Protein AF-A0A9C6XSN2-F1 (afdb_monomer_lite)

Organism: Frankliniella occidentalis (NCBI:txid133901)

Foldseek 3Di:
DDDDDDDDDDDDDDDDDDDDDDDDDDDDDDDDDDDDDDDDDDDDDDDDDDDDDDDDDDDDDDDDDDDDDDPPVPPPPPPPPPLQDPDFAAAADPPFFFDDFPPRPQWDQLAPPFRFIFHPVQLVCLLVPDPALVSSLVSCNCRTTPPVCVVQADQTQDFDQPVHPVPTDHRGYHHDNRSVVSSNVNSVVSD

Sequence (191 aa):
MRKRKGRSHKKSKKSKRSRKRSTSDSSSESEDRKKRRHRKKSRRHVSDSSSSDDSSSSSSSSSSDSSESSRRKRKSRGKKRRVTAQKRNSKIYEPCNYLCSATTPGAVKLQEPYEVYIKESDLNDALSNSGSVTQFIRQLTPKVYTQDALVNATPLGYSDRSKGRKHCGAALPRLHPDGRSAILGKSSNLI

Structure (mmCIF, N/CA/C/O backbone):
data_AF-A0A9C6XSN2-F1
#
_entry.id   AF-A0A9C6XSN2-F1
#
loop_
_atom_site.group_PDB
_atom_site.id
_atom_site.type_symbol
_atom_site.label_atom_id
_atom_site.label_alt_id
_atom_site.label_comp_id
_atom_site.label_asym_id
_atom_site.label_entity_id
_atom_site.label_seq_id
_atom_site.pdbx_PDB_ins_code
_atom_site.Cartn_x
_atom_site.Cartn_y
_atom_site.Cartn_z
_atom_site.occupancy
_atom_site.B_iso_or_equiv
_atom_site.auth_seq_id
_atom_site.auth_comp_id
_atom_site.auth_asym_id
_atom_site.auth_atom_id
_atom_site.pdbx_PDB_model_num
ATOM 1 N N . MET A 1 1 ? 38.788 44.474 -60.712 1.00 43.62 1 MET A N 1
ATOM 2 C CA . MET A 1 1 ? 37.433 43.916 -60.958 1.00 43.62 1 MET A CA 1
ATOM 3 C C . MET A 1 1 ? 36.845 43.395 -59.648 1.00 43.62 1 MET A C 1
ATOM 5 O O . MET A 1 1 ? 37.476 42.581 -58.987 1.00 43.62 1 MET A O 1
ATOM 9 N N . ARG A 1 2 ? 35.687 43.916 -59.220 1.00 42.53 2 ARG A N 1
ATOM 10 C CA . ARG A 1 2 ? 35.053 43.635 -57.915 1.00 42.53 2 ARG A CA 1
ATOM 11 C C . ARG A 1 2 ? 34.130 42.409 -58.015 1.00 42.53 2 ARG A C 1
ATOM 13 O O . ARG A 1 2 ? 33.163 42.453 -58.770 1.00 42.53 2 ARG A O 1
ATOM 20 N N . LYS A 1 3 ? 34.376 41.339 -57.245 1.00 49.66 3 LYS A N 1
ATOM 21 C CA . LYS A 1 3 ? 33.436 40.205 -57.118 1.00 49.66 3 LYS A CA 1
ATOM 22 C C . LYS A 1 3 ? 32.403 40.491 -56.018 1.00 49.66 3 LYS A C 1
ATOM 24 O O . LYS A 1 3 ? 32.748 40.750 -54.868 1.00 49.66 3 LYS A O 1
ATOM 29 N N . ARG A 1 4 ? 31.125 40.499 -56.412 1.00 49.00 4 ARG A N 1
ATOM 30 C CA . ARG A 1 4 ? 29.939 40.796 -55.591 1.00 49.00 4 ARG A CA 1
ATOM 31 C C . ARG A 1 4 ? 29.633 39.660 -54.601 1.00 49.00 4 ARG A C 1
ATOM 33 O O . ARG A 1 4 ? 29.613 38.494 -54.979 1.00 49.00 4 ARG A O 1
ATOM 40 N N . LYS A 1 5 ? 29.325 40.033 -53.351 1.00 47.06 5 LYS A N 1
ATOM 41 C CA . LYS A 1 5 ? 28.737 39.177 -52.305 1.00 47.06 5 LYS A CA 1
ATOM 42 C C . LYS A 1 5 ? 27.319 38.749 -52.709 1.00 47.06 5 LYS A C 1
ATOM 44 O O . LYS A 1 5 ? 26.460 39.604 -52.910 1.00 47.06 5 LYS A O 1
ATOM 49 N N . GLY A 1 6 ? 27.060 37.444 -52.774 1.00 45.16 6 GLY A N 1
ATOM 50 C CA . GLY A 1 6 ? 25.712 36.890 -52.910 1.00 45.16 6 GLY A CA 1
ATOM 51 C C . GLY A 1 6 ? 25.040 36.736 -51.545 1.00 45.16 6 GLY A C 1
ATOM 52 O O . GLY A 1 6 ? 25.491 35.953 -50.715 1.00 45.16 6 GLY A O 1
ATOM 53 N N . ARG A 1 7 ? 23.954 37.479 -51.308 1.00 47.69 7 ARG A N 1
ATOM 54 C CA . ARG A 1 7 ? 22.975 37.206 -50.244 1.00 47.69 7 ARG A CA 1
ATOM 55 C C . ARG A 1 7 ? 21.913 36.253 -50.795 1.00 47.69 7 ARG A C 1
ATOM 57 O O . ARG A 1 7 ? 21.349 36.535 -51.847 1.00 47.69 7 ARG A O 1
ATOM 64 N N . SER A 1 8 ? 21.544 35.213 -50.049 1.00 48.59 8 SER A N 1
ATOM 65 C CA . SER A 1 8 ? 20.197 34.641 -50.161 1.00 48.59 8 SER A CA 1
ATOM 66 C C . SER A 1 8 ? 19.668 34.206 -48.789 1.00 48.59 8 SER A C 1
ATOM 68 O O . SER A 1 8 ? 20.284 33.432 -48.063 1.00 48.59 8 SER A O 1
ATOM 70 N N . HIS A 1 9 ? 18.526 34.782 -48.414 1.00 47.66 9 HIS A N 1
ATOM 71 C CA . HIS A 1 9 ? 17.717 34.425 -47.252 1.00 47.66 9 HIS A CA 1
ATOM 72 C C . HIS A 1 9 ? 16.688 33.360 -47.658 1.00 47.66 9 HIS A C 1
ATOM 74 O O . HIS A 1 9 ? 15.975 33.579 -48.639 1.00 47.66 9 HIS A O 1
ATOM 80 N N . LYS A 1 10 ? 16.470 32.298 -46.857 1.00 46.84 10 LYS A N 1
ATOM 81 C CA . LYS A 1 10 ? 15.134 31.664 -46.780 1.00 46.84 10 LYS A CA 1
ATOM 82 C C . LYS A 1 10 ? 14.864 30.814 -45.521 1.00 46.84 10 LYS A C 1
ATOM 84 O O . LYS A 1 10 ? 15.245 29.659 -45.423 1.00 46.84 10 LYS A O 1
ATOM 89 N N . LYS A 1 11 ? 14.082 31.442 -44.630 1.00 47.16 11 LYS A N 1
ATOM 90 C CA . LYS A 1 11 ? 12.907 30.962 -43.865 1.00 47.16 11 LYS A CA 1
ATOM 91 C C . LYS A 1 11 ? 13.039 29.747 -42.927 1.00 47.16 11 LYS A C 1
ATOM 93 O O . LYS A 1 11 ? 12.818 28.604 -43.311 1.00 47.16 11 LYS A O 1
ATOM 98 N N . SER A 1 12 ? 13.150 30.064 -41.634 1.00 48.25 12 SER A N 1
ATOM 99 C CA . SER A 1 12 ? 12.666 29.239 -40.524 1.00 48.25 12 SER A CA 1
ATOM 100 C C . SER A 1 12 ? 11.131 29.113 -40.565 1.00 48.25 12 SER A C 1
ATOM 102 O O . SER A 1 12 ? 10.415 30.092 -40.783 1.00 48.25 12 SER A O 1
ATOM 104 N N . LYS A 1 13 ? 10.593 27.908 -40.338 1.00 53.25 13 LYS A N 1
ATOM 105 C CA . LYS A 1 13 ? 9.162 27.704 -40.054 1.00 53.25 13 LYS A CA 1
ATOM 106 C C . LYS A 1 13 ? 8.998 27.161 -38.636 1.00 53.25 13 LYS A C 1
ATOM 108 O O . LYS A 1 13 ? 9.012 25.959 -38.398 1.00 53.25 13 LYS A O 1
ATOM 113 N N . LYS A 1 14 ? 8.836 28.093 -37.696 1.00 48.56 14 LYS A N 1
ATOM 114 C CA . LYS A 1 14 ? 8.380 27.867 -36.320 1.00 48.56 14 LYS A CA 1
ATOM 115 C C . LYS A 1 14 ? 6.902 27.457 -36.369 1.00 48.56 14 LYS A C 1
ATOM 117 O O . LYS A 1 14 ? 6.047 28.269 -36.718 1.00 48.56 14 LYS A O 1
ATOM 122 N N . SER A 1 15 ? 6.615 26.190 -36.076 1.00 47.50 15 SER A N 1
ATOM 123 C CA . SER A 1 15 ? 5.252 25.657 -35.962 1.00 47.50 15 SER A CA 1
ATOM 124 C C . SER A 1 15 ? 4.500 26.366 -34.826 1.00 47.50 15 SER A C 1
ATOM 126 O O . SER A 1 15 ? 4.971 26.411 -33.688 1.00 47.50 15 SER A O 1
ATOM 128 N N . LYS A 1 16 ? 3.357 26.982 -35.155 1.00 52.91 16 LYS A N 1
ATOM 129 C CA . LYS A 1 16 ? 2.510 27.749 -34.233 1.00 52.91 16 LYS A CA 1
ATOM 130 C C . LYS A 1 16 ? 1.631 26.792 -33.419 1.00 52.91 16 LYS A C 1
ATOM 132 O O . LYS A 1 16 ? 0.737 26.149 -33.955 1.00 52.91 16 LYS A O 1
ATOM 137 N N . ARG A 1 17 ? 1.870 26.746 -32.106 1.00 44.03 17 ARG A N 1
ATOM 138 C CA . ARG A 1 17 ? 1.013 26.125 -31.084 1.00 44.03 17 ARG A CA 1
ATOM 139 C C . ARG A 1 17 ? -0.282 26.938 -30.963 1.00 44.03 17 ARG A C 1
ATOM 141 O O . ARG A 1 17 ? -0.263 28.030 -30.401 1.00 44.03 17 ARG A O 1
ATOM 148 N N . SER A 1 18 ? -1.394 26.441 -31.502 1.00 53.16 18 SER A N 1
ATOM 149 C CA . SER A 1 18 ? -2.708 27.076 -31.348 1.00 53.16 18 SER A CA 1
ATOM 150 C C . SER A 1 18 ? -3.208 26.904 -29.908 1.00 53.16 18 SER A C 1
ATOM 152 O O . SER A 1 18 ? -3.540 25.798 -29.479 1.00 53.16 18 SER A O 1
ATOM 154 N N . ARG A 1 19 ? -3.228 28.008 -29.153 1.00 44.16 19 ARG A N 1
ATOM 155 C CA . ARG A 1 19 ? -3.904 28.130 -27.854 1.00 44.16 19 ARG A CA 1
ATOM 156 C C . ARG A 1 19 ? -5.416 28.015 -28.080 1.00 44.16 19 ARG A C 1
ATOM 158 O O . ARG A 1 19 ? -5.975 28.837 -28.798 1.00 44.1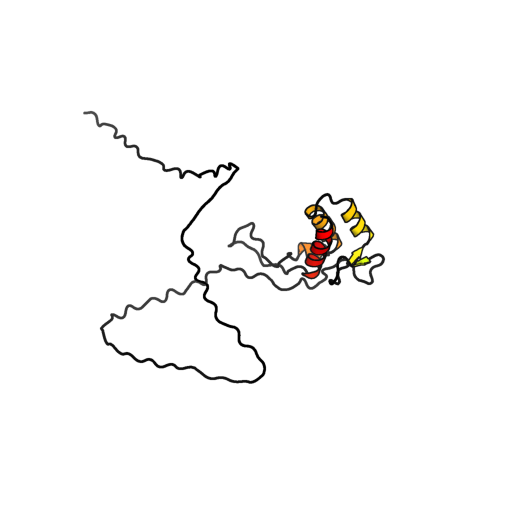6 19 ARG A O 1
ATOM 165 N N . LYS A 1 20 ? -6.069 27.024 -27.465 1.00 45.66 20 LYS A N 1
ATOM 166 C CA . LYS A 1 20 ? -7.530 27.015 -27.313 1.00 45.66 20 LYS A CA 1
ATOM 167 C C . LYS A 1 20 ? -7.900 28.130 -26.329 1.00 45.66 20 LYS A C 1
ATOM 169 O O . LYS A 1 20 ? -7.462 28.084 -25.183 1.00 45.66 20 LYS A O 1
ATOM 174 N N . ARG A 1 21 ? -8.634 29.139 -26.802 1.00 38.97 21 ARG A N 1
ATOM 175 C CA . ARG A 1 21 ? -9.340 30.116 -25.966 1.00 38.97 21 ARG A CA 1
ATOM 176 C C . ARG A 1 21 ? -10.729 29.560 -25.661 1.00 38.97 21 ARG A C 1
ATOM 178 O O . ARG A 1 21 ? -11.407 29.077 -26.561 1.00 38.97 21 ARG A O 1
ATOM 185 N N . SER A 1 22 ? -11.082 29.601 -24.389 1.00 46.03 22 SER A N 1
ATOM 186 C CA . SER A 1 22 ? -12.410 29.400 -23.820 1.00 46.03 22 SER A CA 1
ATOM 187 C C . SER A 1 22 ? -13.272 30.644 -24.027 1.00 46.03 22 SER A C 1
ATOM 189 O O . SER A 1 22 ? -12.773 31.739 -23.775 1.00 46.03 22 SER A O 1
ATOM 191 N N . THR A 1 23 ? -14.542 30.467 -24.389 1.00 36.72 23 THR A N 1
ATOM 192 C CA . THR A 1 23 ? -15.640 31.402 -24.088 1.00 36.72 23 THR A CA 1
ATOM 193 C C . THR A 1 23 ? -16.954 30.629 -23.984 1.00 36.72 23 THR A C 1
ATOM 195 O O . THR A 1 23 ? -17.154 29.625 -24.666 1.00 36.72 23 THR A O 1
ATOM 198 N N . SER A 1 24 ? -17.783 31.103 -23.070 1.00 39.34 24 SER A N 1
ATOM 199 C CA . SER A 1 24 ? -19.048 30.586 -22.567 1.00 39.34 24 SER A CA 1
ATOM 200 C C . SER A 1 24 ? -20.277 31.071 -23.355 1.00 39.34 24 SER A C 1
ATOM 202 O O . SER A 1 24 ? -20.239 32.126 -23.977 1.00 39.34 24 SER A O 1
ATOM 204 N N . ASP A 1 25 ? -21.347 30.287 -23.188 1.00 34.34 25 AS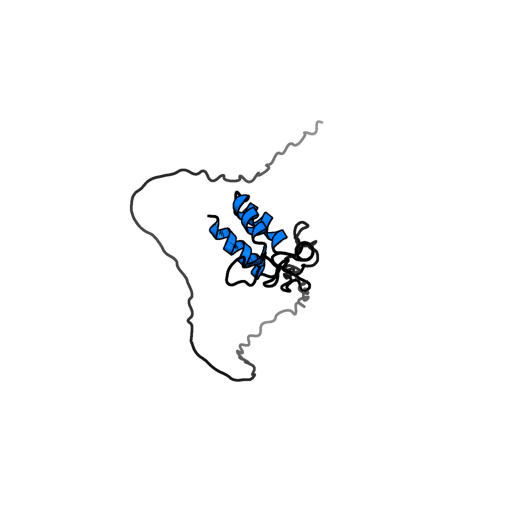P A N 1
ATOM 205 C CA . ASP A 1 25 ? -22.778 30.629 -23.087 1.00 34.34 25 ASP A CA 1
ATOM 206 C C . ASP A 1 25 ? -23.741 30.775 -24.295 1.00 34.34 25 ASP A C 1
ATOM 208 O O . ASP A 1 25 ? -23.485 31.473 -25.269 1.00 34.34 25 ASP A O 1
ATOM 212 N N . SER A 1 26 ? -24.908 30.145 -24.069 1.00 34.53 26 SER A N 1
ATOM 213 C CA . SER A 1 26 ? -26.291 30.375 -24.534 1.00 34.53 26 SER A CA 1
ATOM 214 C C . SER A 1 26 ? -26.801 30.034 -25.958 1.00 34.53 26 SER A C 1
ATOM 216 O O . SER A 1 26 ? -26.611 30.761 -26.923 1.00 34.53 26 SER A O 1
ATOM 218 N N . SER A 1 27 ? -27.594 28.946 -25.968 1.00 30.83 27 SER A N 1
ATOM 219 C CA . SER A 1 27 ? -28.955 28.723 -26.515 1.00 30.83 27 SER A CA 1
ATOM 220 C C . SER A 1 27 ? -29.337 28.765 -28.010 1.00 30.83 27 SER A C 1
ATOM 222 O O . SER A 1 27 ? -29.082 29.706 -28.749 1.00 30.83 27 SER A O 1
ATOM 224 N N . SER A 1 28 ? -30.199 27.778 -28.313 1.00 33.31 28 SER A N 1
ATOM 225 C CA . SER A 1 28 ? -31.270 27.681 -29.327 1.00 33.31 28 SER A CA 1
ATOM 226 C C . SER A 1 28 ? -30.994 26.955 -30.661 1.00 33.31 28 SER A C 1
ATOM 228 O O . SER A 1 28 ? -30.270 27.412 -31.532 1.00 33.31 28 SER A O 1
ATOM 230 N N . GLU A 1 29 ? -31.647 25.789 -30.734 1.00 32.28 29 GLU A N 1
ATOM 231 C CA . GLU A 1 29 ? -32.434 25.214 -31.835 1.00 32.28 29 GLU A CA 1
ATOM 232 C C . GLU A 1 29 ? -31.812 24.764 -33.178 1.00 32.28 29 GLU A C 1
ATOM 234 O O . GLU A 1 29 ? -31.196 25.505 -33.934 1.00 32.28 29 GLU A O 1
ATOM 239 N N . SER A 1 30 ? -32.176 23.507 -33.480 1.00 34.34 30 SER A N 1
ATOM 240 C CA . SER A 1 30 ? -32.540 22.937 -34.785 1.00 34.34 30 SER A CA 1
ATOM 241 C C . SER A 1 30 ? -31.475 22.334 -35.714 1.00 34.34 30 SER A C 1
ATOM 243 O O . SER A 1 30 ? -30.712 22.997 -36.403 1.00 34.34 30 SER A O 1
ATOM 245 N N . GLU A 1 31 ? -31.597 21.003 -35.777 1.00 34.66 31 GLU A N 1
ATOM 246 C CA . GLU A 1 31 ? -31.616 20.149 -36.970 1.00 34.66 31 GLU A CA 1
ATOM 247 C C . GLU A 1 31 ? -30.311 19.812 -37.727 1.00 34.66 31 GLU A C 1
ATOM 249 O O . GLU A 1 31 ? -29.706 20.587 -38.457 1.00 34.66 31 GLU A O 1
ATOM 254 N N . ASP A 1 32 ? -30.015 18.507 -37.637 1.00 39.28 32 ASP A N 1
ATOM 255 C CA . ASP A 1 32 ? -29.762 17.632 -38.784 1.00 39.28 32 ASP A CA 1
ATOM 256 C C . ASP A 1 32 ? -28.341 17.628 -39.394 1.00 39.28 32 ASP A C 1
ATOM 258 O O . ASP A 1 32 ? -27.972 18.446 -40.230 1.00 39.28 32 ASP A O 1
ATOM 262 N N . ARG A 1 33 ? -27.548 16.588 -39.059 1.00 38.69 33 ARG A N 1
ATOM 263 C CA . ARG A 1 33 ? -27.128 15.545 -40.031 1.00 38.69 33 ARG A CA 1
ATOM 264 C C . ARG A 1 33 ? -26.016 14.603 -39.536 1.00 38.69 33 ARG A C 1
ATOM 266 O O . ARG A 1 33 ? -24.900 14.988 -39.211 1.00 38.69 33 ARG A O 1
ATOM 273 N N . LYS A 1 34 ? -26.332 13.311 -39.701 1.00 45.62 34 LYS A N 1
ATOM 274 C CA . LYS A 1 34 ? -25.460 12.154 -40.017 1.00 45.62 34 LYS A CA 1
ATOM 275 C C . LYS A 1 34 ? -24.631 11.499 -38.898 1.00 45.62 34 LYS A C 1
ATOM 277 O O . LYS A 1 34 ? -23.420 11.645 -38.765 1.00 45.62 34 LYS A O 1
ATOM 282 N N . LYS A 1 35 ? -25.311 10.546 -38.247 1.00 43.53 35 LYS A N 1
ATOM 283 C CA . LYS A 1 35 ? -24.763 9.312 -37.657 1.00 43.53 35 LYS A CA 1
ATOM 284 C C . LYS A 1 35 ? -23.929 8.514 -38.681 1.00 43.53 35 LYS A C 1
ATOM 286 O O . LYS A 1 35 ? -24.443 8.157 -39.736 1.00 43.53 35 LYS A O 1
ATOM 291 N N . ARG A 1 36 ? -22.728 8.059 -38.300 1.00 41.56 36 ARG A N 1
ATOM 292 C CA . ARG A 1 36 ? -22.172 6.758 -38.740 1.00 41.56 36 ARG A CA 1
ATOM 293 C C . ARG A 1 36 ? -21.609 6.002 -37.538 1.00 41.56 36 ARG A C 1
ATOM 295 O O . ARG A 1 36 ? -20.453 6.142 -37.158 1.00 41.56 36 ARG A O 1
ATOM 302 N N . ARG A 1 37 ? -22.476 5.182 -36.938 1.00 45.16 37 ARG A N 1
ATOM 303 C CA . ARG A 1 37 ? -22.110 4.049 -36.081 1.00 45.16 37 ARG A CA 1
ATOM 304 C C . ARG A 1 37 ? -21.751 2.870 -36.986 1.00 45.16 37 ARG A C 1
ATOM 306 O O . ARG A 1 37 ? -22.588 2.471 -37.784 1.00 45.16 37 ARG A O 1
ATOM 313 N N . HIS A 1 38 ? -20.603 2.234 -36.774 1.00 42.84 38 HIS A N 1
ATOM 314 C CA . HIS A 1 38 ? -20.432 0.818 -37.112 1.00 42.84 38 HIS A CA 1
ATOM 315 C C . HIS A 1 38 ? -19.810 0.095 -35.917 1.00 42.84 38 HIS A C 1
ATOM 317 O O . HIS A 1 38 ? -18.601 0.071 -35.715 1.00 42.84 38 HIS A O 1
ATOM 323 N N . ARG A 1 39 ? -20.700 -0.465 -35.094 1.00 36.84 39 ARG A N 1
ATOM 324 C CA . ARG A 1 39 ? -20.417 -1.376 -33.985 1.00 36.84 39 ARG A CA 1
ATOM 325 C C . ARG A 1 39 ? -20.648 -2.783 -34.545 1.00 36.84 39 ARG A C 1
ATOM 327 O O . ARG A 1 39 ? -21.799 -3.126 -34.798 1.00 36.84 39 ARG A O 1
ATOM 334 N N . LYS A 1 40 ? -19.603 -3.585 -34.783 1.00 48.50 40 LYS A N 1
ATOM 335 C CA . LYS A 1 40 ? -19.790 -5.025 -35.038 1.00 48.50 40 LYS A CA 1
ATOM 336 C C . LYS A 1 40 ? -19.885 -5.745 -33.693 1.00 48.50 40 LYS A C 1
ATOM 338 O O . LYS A 1 40 ? -18.960 -5.713 -32.889 1.00 48.50 40 LYS A O 1
ATOM 343 N N . LYS A 1 41 ? -21.066 -6.314 -33.458 1.00 42.75 41 LYS A N 1
ATOM 344 C CA . LYS A 1 41 ? -21.481 -7.141 -32.324 1.00 42.75 41 LYS A CA 1
ATOM 345 C C . LYS A 1 41 ? -21.614 -8.572 -32.860 1.00 42.75 41 LYS A C 1
ATOM 347 O O . LYS A 1 41 ? -22.382 -8.776 -33.792 1.00 42.75 41 LYS A O 1
ATOM 352 N N . SER A 1 42 ? -20.924 -9.536 -32.264 1.00 40.81 42 SER A N 1
ATOM 353 C CA . SER A 1 42 ? -21.217 -10.976 -32.385 1.00 40.81 42 SER A CA 1
ATOM 354 C C . SER A 1 42 ? -21.147 -11.551 -30.967 1.00 40.81 42 SER A C 1
ATOM 356 O O . SER A 1 42 ? -20.088 -11.544 -30.353 1.00 40.81 42 SER A O 1
ATOM 358 N N . ARG A 1 43 ? -22.290 -11.550 -30.271 1.00 43.34 43 ARG A N 1
ATOM 359 C CA . ARG A 1 43 ? -23.150 -12.714 -29.963 1.00 43.34 43 ARG A CA 1
ATOM 360 C C . ARG A 1 43 ? -22.458 -13.740 -29.048 1.00 43.34 43 ARG A C 1
ATOM 362 O O . ARG A 1 43 ? -21.606 -14.497 -29.485 1.00 43.34 43 ARG A O 1
ATOM 369 N N . ARG A 1 44 ? -22.873 -13.699 -27.771 1.00 37.91 44 ARG A N 1
ATOM 370 C CA . ARG A 1 44 ? -22.729 -14.756 -26.758 1.00 37.91 44 ARG A CA 1
ATOM 371 C C . ARG A 1 44 ? -23.498 -16.000 -27.215 1.00 37.91 44 ARG A C 1
ATOM 373 O O . ARG A 1 44 ? -24.620 -15.840 -27.687 1.00 37.91 44 ARG A O 1
ATOM 380 N N . HIS A 1 45 ? -22.950 -17.180 -26.949 1.00 32.88 45 HIS A N 1
ATOM 381 C CA . HIS A 1 45 ? -23.727 -18.368 -26.604 1.00 32.88 45 HIS A CA 1
ATOM 382 C C . HIS A 1 45 ? -23.211 -18.905 -25.259 1.00 32.88 45 HIS A C 1
ATOM 384 O O . HIS A 1 45 ? -22.006 -18.960 -25.026 1.00 32.88 45 HIS A O 1
ATOM 390 N N . VAL A 1 46 ? -24.168 -19.171 -24.375 1.00 32.88 46 VAL A N 1
ATOM 391 C CA . VAL A 1 46 ? -24.135 -20.024 -23.170 1.00 32.88 46 VAL A CA 1
ATOM 392 C C . VAL A 1 46 ? -24.439 -21.449 -23.711 1.00 32.88 46 VAL A C 1
ATOM 394 O O . VAL A 1 46 ? -25.143 -21.518 -24.720 1.00 32.88 46 VAL A O 1
ATOM 397 N N . SER A 1 47 ? -23.931 -22.596 -23.245 1.00 35.28 47 SER A N 1
ATOM 398 C CA . SER A 1 47 ? -23.581 -23.062 -21.896 1.00 35.28 47 SER A CA 1
ATOM 399 C C . SER A 1 47 ? -22.669 -24.314 -21.955 1.00 35.28 47 SER A C 1
ATOM 401 O O . SER A 1 47 ? -22.682 -25.022 -22.956 1.00 35.28 47 SER A O 1
ATOM 403 N N . ASP A 1 48 ? -21.938 -24.544 -20.859 1.00 34.88 48 ASP A N 1
ATOM 404 C CA . ASP A 1 48 ? -21.566 -25.799 -20.164 1.00 34.88 48 ASP A CA 1
ATOM 405 C C . ASP A 1 48 ? -20.950 -27.055 -20.845 1.00 34.88 48 ASP A C 1
ATOM 407 O O . ASP A 1 48 ? -21.513 -27.672 -21.740 1.00 34.88 48 ASP A O 1
ATOM 411 N N . SER A 1 49 ? -19.852 -27.488 -20.192 1.00 36.47 49 SER A N 1
ATOM 412 C CA . SER A 1 49 ? -19.352 -28.856 -19.915 1.00 36.47 49 SER A CA 1
ATOM 413 C C . SER A 1 49 ? -18.570 -29.689 -20.958 1.00 36.47 49 SER A C 1
ATOM 415 O O . SER A 1 49 ? -19.108 -30.185 -21.935 1.00 36.47 49 SER A O 1
ATOM 417 N N . SER A 1 50 ? -17.296 -29.922 -20.589 1.00 38.91 50 SER A N 1
ATOM 418 C CA . SER A 1 50 ? -16.456 -31.140 -20.689 1.00 38.91 50 SER A CA 1
ATOM 419 C C . SER A 1 50 ? -16.279 -31.893 -22.020 1.00 38.91 50 SER A C 1
ATOM 421 O O . SER A 1 50 ? -17.171 -32.625 -22.415 1.00 38.91 50 SER A O 1
ATOM 423 N N . SER A 1 51 ? -15.056 -31.865 -22.583 1.00 33.41 51 SER A N 1
ATOM 424 C CA . SER A 1 51 ? -14.184 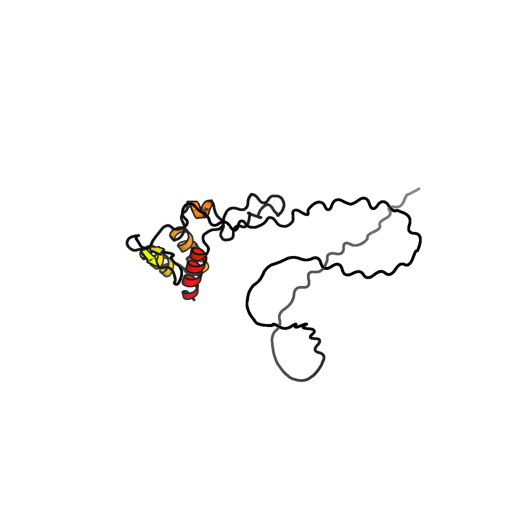-33.040 -22.853 1.00 33.41 51 SER A CA 1
ATOM 425 C C . SER A 1 51 ? -13.115 -32.759 -23.930 1.00 33.41 51 SER A C 1
ATOM 427 O O . SER A 1 51 ? -13.396 -32.148 -24.953 1.00 33.41 51 SER A O 1
ATOM 429 N N . SER A 1 52 ? -11.906 -33.221 -23.618 1.00 36.72 52 SER A N 1
ATOM 430 C CA . SER A 1 52 ? -10.738 -33.635 -24.416 1.00 36.72 52 SER A CA 1
ATOM 431 C C . SER A 1 52 ? -10.705 -33.594 -25.963 1.00 36.72 52 SER A C 1
ATOM 433 O O . SER A 1 52 ? -11.642 -33.974 -26.655 1.00 36.72 52 SER A O 1
ATOM 435 N N . ASP A 1 53 ? -9.471 -33.326 -26.412 1.00 35.12 53 ASP A N 1
ATOM 436 C CA . ASP A 1 53 ? -8.734 -33.883 -27.559 1.00 35.12 53 ASP A CA 1
ATOM 437 C C . ASP A 1 53 ? -8.698 -33.199 -28.939 1.00 35.12 53 ASP A C 1
ATOM 439 O O . ASP A 1 53 ? -9.596 -32.513 -29.417 1.00 35.12 53 ASP A O 1
ATOM 443 N N . ASP A 1 54 ? -7.497 -33.387 -29.491 1.00 39.19 54 ASP A N 1
ATOM 444 C CA . ASP A 1 54 ? -6.795 -32.844 -30.647 1.00 39.19 54 ASP A CA 1
ATOM 445 C C . ASP A 1 54 ? -7.486 -33.113 -31.992 1.00 39.19 54 ASP A C 1
ATOM 447 O O . ASP A 1 54 ? -8.098 -34.165 -32.170 1.00 39.19 54 ASP A O 1
ATOM 451 N N . SER A 1 55 ? -7.303 -32.208 -32.964 1.00 35.31 55 SER A N 1
ATOM 452 C CA . SER A 1 55 ? -6.941 -32.530 -34.362 1.00 35.31 55 SER A CA 1
ATOM 453 C C . SER A 1 55 ? -7.062 -31.306 -35.284 1.00 35.31 55 SER A C 1
ATOM 455 O O . SER A 1 55 ? -8.141 -30.803 -35.592 1.00 35.31 55 SER A O 1
ATOM 457 N N . SER A 1 56 ? -5.897 -30.827 -35.720 1.00 39.91 56 SER A N 1
ATOM 458 C CA . SER A 1 56 ? -5.566 -30.466 -37.111 1.00 39.91 56 SER A CA 1
ATOM 459 C C . SER A 1 56 ? -6.717 -30.075 -38.061 1.00 39.91 56 SER A C 1
ATOM 461 O O . SER A 1 56 ? -7.330 -30.906 -38.725 1.00 39.91 56 SER A O 1
ATOM 463 N N . SER A 1 57 ? -6.886 -28.766 -38.281 1.00 38.50 57 SER A N 1
ATOM 464 C CA . SER A 1 57 ? -7.611 -28.241 -39.446 1.00 38.50 57 SER A CA 1
ATOM 465 C C . SER A 1 57 ? -6.642 -27.987 -40.604 1.00 38.50 57 SER A C 1
ATOM 467 O O . SER A 1 57 ? -5.915 -26.994 -40.647 1.00 38.50 57 SER A O 1
ATOM 469 N N . SER A 1 58 ? -6.634 -28.915 -41.559 1.00 40.03 58 SER A N 1
ATOM 470 C CA . SER A 1 58 ? -6.089 -28.710 -42.899 1.00 40.03 58 SER A CA 1
ATOM 471 C C . SER A 1 58 ? -7.233 -28.278 -43.817 1.00 40.03 58 SER A C 1
ATOM 473 O O . SER A 1 58 ? -8.051 -29.083 -44.243 1.00 40.03 58 SER A O 1
ATOM 475 N N . SER A 1 59 ? -7.326 -26.980 -44.105 1.00 42.00 59 SER A N 1
ATOM 476 C CA . SER A 1 59 ? -8.189 -26.475 -45.173 1.00 42.00 59 SER A CA 1
ATOM 477 C C . SER A 1 59 ? -7.345 -26.234 -46.420 1.00 42.00 59 SER A C 1
ATOM 479 O O . SER A 1 59 ? -6.661 -25.225 -46.581 1.00 42.00 59 SER A O 1
ATOM 481 N N . SER A 1 60 ? -7.381 -27.226 -47.303 1.00 40.69 60 SER A N 1
ATOM 482 C CA . SER A 1 60 ? -6.930 -27.142 -48.683 1.00 40.69 60 SER A CA 1
ATOM 483 C C . SER A 1 60 ? -7.815 -26.174 -49.468 1.00 40.69 60 SER A C 1
ATOM 485 O O . SER A 1 60 ? -9.003 -26.424 -49.660 1.00 40.69 60 SER A O 1
ATOM 487 N N . SER A 1 61 ? -7.220 -25.107 -49.988 1.00 40.09 61 SER A N 1
ATOM 488 C CA . SER A 1 61 ? -7.745 -24.399 -51.154 1.00 40.09 61 SER A CA 1
ATOM 489 C C . SER A 1 61 ? -6.599 -24.205 -52.138 1.00 40.09 61 SER A C 1
ATOM 491 O O . SER A 1 61 ? -5.774 -23.301 -52.004 1.00 40.09 61 SER A O 1
ATOM 493 N N . SER A 1 62 ? -6.525 -25.135 -53.080 1.00 42.78 62 SER A N 1
ATOM 494 C CA . SER A 1 62 ? -5.677 -25.112 -54.261 1.00 42.78 62 SER A CA 1
ATOM 495 C C . SER A 1 62 ? -6.239 -24.139 -55.293 1.00 42.78 62 SER A C 1
ATOM 497 O O . SER A 1 62 ? -7.367 -24.302 -55.751 1.00 42.78 62 SER A O 1
ATOM 499 N N . SER A 1 63 ? -5.420 -23.184 -55.714 1.00 36.66 63 SER A N 1
ATOM 500 C CA . SER A 1 63 ? -5.549 -22.529 -57.014 1.00 36.66 63 SER A CA 1
ATOM 501 C C . SER A 1 63 ? -4.142 -22.261 -57.534 1.00 36.66 63 SER A C 1
ATOM 503 O O . SER A 1 63 ? -3.434 -21.389 -57.026 1.00 36.66 63 SER A O 1
ATOM 505 N N . SER A 1 64 ? -3.732 -23.084 -58.494 1.00 45.50 64 SER A N 1
ATOM 506 C CA . SER A 1 64 ? -2.512 -22.928 -59.276 1.00 45.50 64 SER A CA 1
ATOM 507 C C . SER A 1 64 ? -2.741 -21.863 -60.342 1.00 45.50 64 SER A C 1
ATOM 509 O O . SER A 1 64 ? -3.666 -21.999 -61.133 1.00 45.50 64 SER A O 1
ATOM 511 N N . ASP A 1 65 ? -1.873 -20.860 -60.398 1.00 39.19 65 ASP A N 1
ATOM 512 C CA . ASP A 1 65 ? -1.555 -20.181 -61.650 1.00 39.19 65 ASP A CA 1
ATOM 513 C C . ASP A 1 65 ? -0.047 -19.917 -61.673 1.00 39.19 65 ASP A C 1
ATOM 515 O O . ASP A 1 65 ? 0.533 -19.331 -60.750 1.00 39.19 65 ASP A O 1
ATOM 519 N N . SER A 1 66 ? 0.596 -20.496 -62.681 1.00 44.91 66 SER A N 1
ATOM 520 C CA . SER A 1 66 ? 2.029 -20.448 -62.916 1.00 44.91 66 SER A CA 1
ATOM 521 C C . SER A 1 66 ? 2.368 -19.139 -63.603 1.00 44.91 66 SER A C 1
ATOM 523 O O . SER A 1 66 ? 2.029 -18.935 -64.761 1.00 44.91 66 SER A O 1
ATOM 525 N N . SER A 1 67 ? 3.116 -18.279 -62.922 1.00 41.28 67 SER A N 1
ATOM 526 C CA . SER A 1 67 ? 3.837 -17.192 -63.574 1.00 41.28 67 SER A CA 1
ATOM 527 C C . SER A 1 67 ? 5.166 -16.963 -62.870 1.00 41.28 67 SER A C 1
ATOM 529 O O . SER A 1 67 ? 5.246 -16.698 -61.669 1.00 41.28 67 SER A O 1
ATOM 531 N N . GLU A 1 68 ? 6.210 -17.144 -63.667 1.00 50.38 68 GLU A N 1
ATOM 532 C CA . GLU A 1 68 ? 7.624 -16.926 -63.421 1.00 50.38 68 GLU A CA 1
ATOM 533 C C . GLU A 1 68 ? 7.908 -15.810 -62.398 1.00 50.38 68 GLU A C 1
ATOM 535 O O . GLU A 1 68 ? 7.636 -14.631 -62.617 1.00 50.38 68 GLU A O 1
ATOM 540 N N . SER A 1 69 ? 8.493 -16.169 -61.254 1.00 35.38 69 SER A N 1
ATOM 541 C CA . SER A 1 69 ? 9.019 -15.172 -60.328 1.00 35.38 69 SER A CA 1
ATOM 542 C C . SER A 1 69 ? 10.405 -15.579 -59.866 1.00 35.38 69 SER A C 1
ATOM 544 O O . SER A 1 69 ? 10.585 -16.466 -59.028 1.00 35.38 69 SER A O 1
ATOM 546 N N . SER A 1 70 ? 11.390 -14.908 -60.467 1.00 48.69 70 SER A N 1
ATOM 547 C CA . SER A 1 70 ? 12.758 -14.741 -59.984 1.00 48.69 70 SER A CA 1
ATOM 548 C C . SER A 1 70 ? 12.880 -15.038 -58.490 1.00 48.69 70 SER A C 1
ATOM 550 O O . SER A 1 70 ? 12.336 -14.310 -57.653 1.00 48.69 70 SER A O 1
ATOM 552 N N . ARG A 1 71 ? 13.647 -16.081 -58.146 1.00 46.78 71 ARG A N 1
ATOM 553 C CA . ARG A 1 71 ? 14.041 -16.411 -56.770 1.00 46.78 71 ARG A CA 1
ATOM 554 C C . ARG A 1 71 ? 14.892 -15.279 -56.187 1.00 46.78 71 ARG A C 1
ATOM 556 O O . ARG A 1 71 ? 16.103 -15.401 -56.015 1.00 46.78 71 ARG A O 1
ATOM 563 N N . ARG A 1 72 ? 14.266 -14.167 -55.803 1.00 57.22 72 ARG A N 1
ATOM 564 C CA . ARG A 1 72 ? 14.849 -13.233 -54.844 1.00 57.22 72 ARG A CA 1
ATOM 565 C C . ARG A 1 72 ? 14.923 -13.991 -53.528 1.00 57.22 72 ARG A C 1
ATOM 567 O O . ARG A 1 72 ? 13.925 -14.089 -52.816 1.00 57.22 72 ARG A O 1
ATOM 574 N N . LYS A 1 73 ? 16.111 -14.524 -53.207 1.00 56.59 73 LYS A N 1
ATOM 575 C CA . LYS A 1 73 ? 16.500 -14.928 -51.848 1.00 56.59 73 LYS A CA 1
ATOM 576 C C . LYS A 1 73 ? 16.149 -13.764 -50.921 1.00 56.59 73 LYS A C 1
ATOM 578 O O . LYS A 1 73 ? 16.915 -12.811 -50.772 1.00 56.59 73 LYS A O 1
ATOM 583 N N . ARG A 1 74 ? 14.956 -13.804 -50.324 1.00 55.25 74 ARG A N 1
ATOM 584 C CA . ARG A 1 74 ? 14.567 -12.901 -49.249 1.00 55.25 74 ARG A CA 1
ATOM 585 C C . ARG A 1 74 ? 15.523 -13.223 -48.115 1.00 55.25 74 ARG A C 1
ATOM 587 O O . ARG A 1 74 ? 15.319 -14.198 -47.403 1.00 55.25 74 ARG A O 1
ATOM 594 N N . LYS A 1 75 ? 16.589 -12.425 -47.978 1.00 59.59 75 LYS A N 1
ATOM 595 C CA . LYS A 1 75 ? 17.374 -12.359 -46.744 1.00 59.59 75 LYS A CA 1
ATOM 596 C C . LYS A 1 75 ? 16.348 -12.222 -45.630 1.00 59.59 75 LYS A C 1
ATOM 598 O O . LYS A 1 75 ? 15.672 -11.191 -45.548 1.00 59.59 75 LYS A O 1
ATOM 603 N N . SER A 1 76 ? 16.172 -13.279 -44.845 1.00 58.34 76 SER A N 1
ATOM 604 C CA . SER A 1 76 ? 15.337 -13.247 -43.663 1.00 58.34 76 SER A CA 1
ATOM 605 C C . SER A 1 76 ? 15.987 -12.202 -42.767 1.00 58.34 76 SER A C 1
ATOM 607 O O . SER A 1 76 ? 17.031 -12.411 -42.155 1.00 58.34 76 SER A O 1
ATOM 609 N N . ARG A 1 77 ? 15.444 -10.980 -42.785 1.00 59.03 77 ARG A N 1
ATOM 610 C CA . ARG A 1 77 ? 15.823 -9.970 -41.809 1.00 59.03 77 ARG A CA 1
ATOM 611 C C . ARG A 1 77 ? 15.312 -10.538 -40.504 1.00 59.03 77 ARG A C 1
ATOM 613 O O . ARG A 1 77 ? 14.123 -10.407 -40.218 1.00 59.03 77 ARG A O 1
ATOM 620 N N . GLY A 1 78 ? 16.187 -11.243 -39.784 1.00 62.72 78 GLY A N 1
ATOM 621 C CA . GLY A 1 78 ? 15.906 -11.740 -38.450 1.00 62.72 78 GLY A CA 1
ATOM 622 C C . GLY A 1 78 ? 15.265 -10.590 -37.696 1.00 62.72 78 GLY A C 1
ATOM 623 O O . GLY A 1 78 ? 15.879 -9.528 -37.550 1.00 62.72 78 GLY A O 1
ATOM 624 N N . LYS A 1 79 ? 13.980 -10.736 -37.352 1.00 63.91 79 LYS A N 1
ATOM 625 C CA . LYS A 1 79 ? 13.254 -9.727 -36.587 1.00 63.91 79 LYS A CA 1
ATOM 626 C C . LYS A 1 79 ? 14.027 -9.598 -35.283 1.00 63.91 79 LYS A C 1
ATOM 628 O O . LYS A 1 79 ? 13.861 -10.433 -34.399 1.00 63.91 79 LYS A O 1
ATOM 633 N N . LYS A 1 80 ? 14.896 -8.585 -35.172 1.00 63.44 80 LYS A N 1
ATOM 634 C CA . LYS A 1 80 ? 15.519 -8.216 -33.900 1.00 63.44 80 LYS A CA 1
ATOM 635 C C . LYS A 1 80 ? 14.351 -8.064 -32.936 1.00 63.44 80 LYS A C 1
ATOM 637 O O . LYS A 1 80 ? 13.507 -7.191 -33.160 1.00 63.44 80 LYS A O 1
ATOM 642 N N . ARG A 1 81 ? 14.228 -8.977 -31.961 1.00 60.28 81 ARG A N 1
ATOM 643 C CA . ARG A 1 81 ? 13.139 -8.951 -30.979 1.00 60.28 81 ARG A CA 1
ATOM 644 C C . ARG A 1 81 ? 13.142 -7.549 -30.402 1.00 60.28 81 ARG A C 1
ATOM 646 O O . ARG A 1 81 ? 14.113 -7.126 -29.781 1.00 60.28 81 ARG A O 1
ATOM 653 N N . ARG A 1 82 ? 12.096 -6.786 -30.707 1.00 59.00 82 ARG A N 1
ATOM 654 C CA . ARG A 1 82 ? 11.960 -5.414 -30.238 1.00 59.00 82 ARG A CA 1
ATOM 655 C C . ARG A 1 82 ? 11.773 -5.535 -28.727 1.00 59.00 82 ARG A C 1
ATOM 657 O O . ARG A 1 82 ? 10.662 -5.810 -28.279 1.00 59.00 82 ARG A O 1
ATOM 664 N N . VAL A 1 83 ? 12.848 -5.389 -27.951 1.00 61.50 83 VAL A N 1
ATOM 665 C CA . VAL A 1 83 ? 12.806 -5.291 -26.484 1.00 61.50 83 VAL A CA 1
ATOM 666 C C . VAL A 1 83 ? 12.058 -3.998 -26.164 1.00 61.50 83 VAL A C 1
ATOM 668 O O . VAL A 1 83 ? 12.637 -2.926 -26.048 1.00 61.50 83 VAL A O 1
ATOM 671 N N . THR A 1 84 ? 10.730 -4.054 -26.219 1.00 56.81 84 THR A N 1
ATOM 672 C CA . THR A 1 84 ? 9.857 -2.869 -26.159 1.00 56.81 84 THR A CA 1
ATOM 673 C C . THR A 1 84 ? 8.885 -2.910 -25.002 1.00 56.81 84 THR A C 1
ATOM 675 O O . THR A 1 84 ? 8.357 -1.863 -24.629 1.00 56.81 84 THR A O 1
ATOM 678 N N . ALA A 1 85 ? 8.711 -4.077 -24.390 1.00 63.09 85 ALA A N 1
ATOM 679 C CA . ALA A 1 85 ? 7.895 -4.256 -23.209 1.00 63.09 85 ALA A CA 1
ATOM 680 C C . ALA A 1 85 ? 8.717 -5.008 -22.164 1.00 63.09 85 ALA A C 1
ATOM 682 O O . ALA A 1 85 ? 8.832 -6.231 -22.211 1.00 63.09 85 ALA A O 1
ATOM 683 N N . GLN A 1 86 ? 9.315 -4.267 -21.233 1.00 70.12 86 GLN A N 1
ATOM 684 C CA . GLN A 1 86 ? 9.768 -4.865 -19.986 1.00 70.12 86 GLN A CA 1
ATOM 685 C C . GLN A 1 86 ? 8.505 -5.228 -19.196 1.00 70.12 86 GLN A C 1
ATOM 687 O O . GLN A 1 86 ? 7.655 -4.370 -18.943 1.00 70.12 86 GLN A O 1
ATOM 692 N N . LYS A 1 87 ? 8.320 -6.524 -18.935 1.00 83.38 87 LYS A N 1
ATOM 693 C CA . LYS A 1 87 ? 7.130 -7.056 -18.264 1.00 83.38 87 LYS A CA 1
ATOM 694 C C . LYS A 1 87 ? 7.155 -6.612 -16.799 1.00 83.38 87 LYS A C 1
ATOM 696 O O . LYS A 1 87 ? 8.214 -6.621 -16.178 1.00 83.38 87 LYS A O 1
ATOM 701 N N . ARG A 1 88 ? 5.996 -6.229 -16.255 1.00 89.88 88 ARG A N 1
ATOM 702 C CA . ARG A 1 88 ? 5.858 -5.989 -14.812 1.00 89.88 88 ARG A CA 1
ATOM 703 C C . ARG A 1 88 ? 6.128 -7.276 -14.033 1.00 89.88 88 ARG A C 1
ATOM 705 O O . ARG A 1 88 ? 5.768 -8.359 -14.503 1.00 89.88 88 ARG A O 1
ATOM 712 N N . ASN A 1 89 ? 6.694 -7.152 -12.844 1.00 92.31 89 ASN A N 1
ATOM 713 C CA . ASN A 1 89 ? 6.802 -8.253 -11.906 1.00 92.31 89 ASN A CA 1
ATOM 714 C C . ASN A 1 89 ? 5.460 -8.432 -11.181 1.00 92.31 89 ASN A C 1
ATOM 716 O O . ASN A 1 89 ? 5.008 -7.558 -10.447 1.00 92.31 89 ASN A O 1
ATOM 720 N N . SER A 1 90 ? 4.772 -9.542 -11.441 1.00 92.06 90 SER A N 1
ATOM 721 C CA . SER A 1 90 ? 3.484 -9.841 -10.806 1.00 92.06 90 SER A CA 1
ATOM 722 C C . SER A 1 90 ? 3.621 -10.530 -9.449 1.00 92.06 90 SER A C 1
ATOM 724 O O . SER A 1 90 ? 2.605 -10.697 -8.772 1.00 92.06 90 SER A O 1
ATOM 726 N N . LYS A 1 91 ? 4.838 -10.934 -9.058 1.00 95.19 91 LYS A N 1
ATOM 727 C CA . LYS A 1 91 ? 5.086 -11.567 -7.763 1.00 95.19 91 LYS A CA 1
ATOM 728 C C . LYS A 1 91 ? 4.857 -10.562 -6.649 1.00 95.19 91 LYS A C 1
ATOM 730 O O . LYS A 1 91 ? 5.275 -9.410 -6.764 1.00 95.19 91 LYS A O 1
ATOM 735 N N . ILE A 1 92 ? 4.166 -11.006 -5.612 1.00 95.38 92 ILE A N 1
ATOM 736 C CA . ILE A 1 92 ? 3.986 -10.229 -4.393 1.00 95.38 92 ILE A CA 1
ATOM 737 C C . ILE A 1 92 ? 5.288 -10.320 -3.590 1.00 95.38 92 ILE A C 1
ATOM 739 O O . ILE A 1 92 ? 5.994 -11.319 -3.687 1.00 95.38 92 ILE A O 1
ATOM 743 N N . TYR A 1 93 ? 5.638 -9.266 -2.860 1.00 95.31 93 TYR A N 1
ATOM 744 C CA . TYR A 1 93 ? 6.744 -9.310 -1.907 1.00 95.31 93 TYR A CA 1
ATOM 745 C C . TYR A 1 93 ? 6.485 -10.407 -0.863 1.00 95.31 93 TYR A C 1
ATOM 747 O O . TYR A 1 93 ? 5.465 -10.361 -0.185 1.00 95.31 93 TYR A O 1
ATOM 755 N N . GLU A 1 94 ? 7.359 -11.409 -0.774 1.00 89.88 94 GLU A N 1
ATOM 756 C CA . GLU A 1 94 ? 7.146 -12.604 0.060 1.00 89.88 94 GLU A CA 1
ATOM 757 C C . GLU A 1 94 ? 7.489 -12.438 1.554 1.00 89.88 94 GLU A C 1
ATOM 759 O O . GLU A 1 94 ? 6.741 -13.003 2.344 1.00 89.88 94 GLU A O 1
ATOM 764 N N . PRO A 1 95 ? 8.525 -11.676 1.984 1.00 87.62 95 PRO A N 1
ATOM 765 C CA . PRO A 1 95 ? 8.955 -11.666 3.389 1.00 87.62 95 PRO A CA 1
ATOM 766 C C . PRO A 1 95 ? 7.858 -11.283 4.393 1.00 87.62 95 PRO A C 1
ATOM 768 O O . PRO A 1 95 ? 7.350 -12.123 5.126 1.00 87.62 95 PRO A O 1
ATOM 771 N N . CYS A 1 96 ? 7.481 -10.008 4.445 1.00 91.62 96 CYS A N 1
ATOM 772 C CA . CYS A 1 96 ? 6.362 -9.531 5.246 1.00 91.62 96 CYS A CA 1
ATOM 773 C C . CYS A 1 96 ? 5.927 -8.170 4.707 1.00 91.62 96 CYS A C 1
ATOM 775 O O . CYS A 1 96 ? 6.738 -7.245 4.613 1.00 91.62 96 CYS A O 1
ATOM 777 N N . ASN A 1 97 ? 4.656 -8.047 4.322 1.00 95.19 97 ASN A N 1
ATOM 778 C CA . ASN A 1 97 ? 4.134 -6.789 3.787 1.00 95.19 97 ASN A CA 1
ATOM 779 C C . ASN A 1 97 ? 3.657 -5.858 4.894 1.00 95.19 97 ASN A C 1
ATOM 781 O O . ASN A 1 97 ? 3.823 -4.655 4.746 1.00 95.19 97 ASN A O 1
ATOM 785 N N . TYR A 1 98 ? 3.064 -6.387 5.965 1.00 96.69 98 TYR A N 1
ATOM 786 C CA . TYR A 1 98 ? 2.256 -5.609 6.900 1.00 96.69 98 TYR A CA 1
ATOM 787 C C . TYR A 1 98 ? 2.899 -5.488 8.277 1.00 96.69 98 TYR A C 1
ATOM 789 O O . TYR A 1 98 ? 3.533 -6.422 8.756 1.00 96.69 98 TYR A O 1
ATOM 797 N N . LEU A 1 99 ? 2.720 -4.331 8.914 1.00 95.50 99 LEU A N 1
ATOM 798 C CA . LEU A 1 99 ? 3.230 -4.072 10.263 1.00 95.50 99 LEU A CA 1
ATOM 799 C C . LEU A 1 99 ? 2.353 -4.674 11.364 1.00 95.50 99 LEU A C 1
ATOM 801 O O . LEU A 1 99 ? 2.871 -5.060 12.407 1.00 95.50 99 LEU A O 1
ATOM 805 N N . CYS A 1 100 ? 1.039 -4.724 11.145 1.00 95.75 100 CYS A N 1
ATOM 806 C CA . CYS A 1 100 ? 0.069 -5.196 12.127 1.00 95.75 100 CYS A CA 1
ATOM 807 C C . CYS A 1 100 ? -0.716 -6.395 11.586 1.00 95.75 100 CYS A C 1
ATOM 809 O O . CYS A 1 100 ? -0.955 -6.521 10.383 1.00 95.75 100 CYS A O 1
ATOM 811 N N . SER A 1 101 ? -1.164 -7.237 12.507 1.00 95.12 101 SER A N 1
ATOM 812 C CA . SER A 1 101 ? -2.047 -8.385 12.293 1.00 95.12 101 SER A CA 1
ATOM 813 C C . SER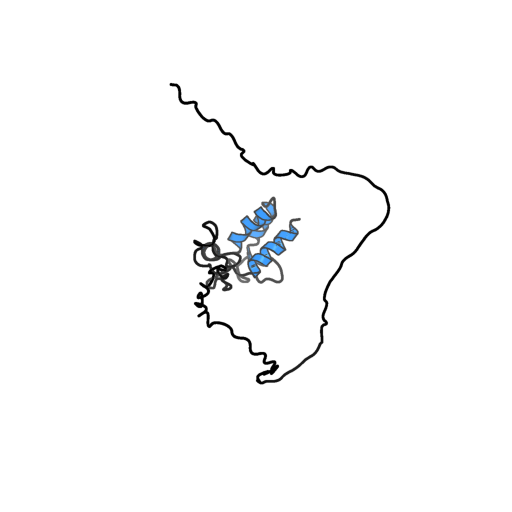 A 1 101 ? -3.251 -8.307 13.238 1.00 95.12 101 SER A C 1
ATOM 815 O O . SER A 1 101 ? -3.281 -7.473 14.143 1.00 95.12 101 SER A O 1
ATOM 817 N N . ALA A 1 102 ? -4.210 -9.225 13.090 1.00 94.12 102 ALA A N 1
ATOM 818 C CA . ALA A 1 102 ? -5.350 -9.352 14.005 1.00 94.12 102 ALA A CA 1
ATOM 819 C C . ALA A 1 102 ? -4.943 -9.577 15.476 1.00 94.12 102 ALA A C 1
ATOM 821 O O . ALA A 1 102 ? -5.691 -9.235 16.383 1.00 94.12 102 ALA A O 1
ATOM 822 N N . THR A 1 103 ? -3.759 -10.146 15.717 1.00 95.06 103 THR A N 1
ATOM 823 C CA . THR A 1 103 ? -3.234 -10.419 17.063 1.00 95.06 103 THR A CA 1
ATOM 824 C C . THR A 1 103 ? -2.456 -9.243 17.653 1.00 95.06 103 THR A C 1
ATOM 826 O O . THR A 1 103 ? -2.005 -9.314 18.794 1.00 95.06 103 THR A O 1
ATOM 829 N N . THR A 1 104 ? -2.247 -8.172 16.884 1.00 94.56 104 THR A N 1
ATOM 830 C CA . THR A 1 104 ? -1.500 -7.004 17.352 1.00 94.56 104 THR A CA 1
ATOM 831 C C . THR A 1 104 ? -2.383 -6.187 18.307 1.00 94.56 104 THR A C 1
ATOM 833 O O . THR A 1 104 ? -3.495 -5.816 17.929 1.00 94.56 104 THR A O 1
ATOM 836 N N . PRO A 1 105 ? -1.927 -5.878 19.535 1.00 94.88 105 PRO A N 1
ATOM 837 C CA . PRO A 1 105 ? -2.741 -5.151 20.505 1.00 94.88 105 PRO A CA 1
ATOM 838 C C . PRO A 1 105 ? -3.070 -3.740 20.001 1.00 94.88 105 PRO A C 1
ATOM 840 O O . PRO A 1 105 ? -2.190 -3.019 19.524 1.00 94.88 105 PRO A O 1
ATOM 843 N N . GLY A 1 106 ? -4.346 -3.356 20.102 1.00 93.31 106 GLY A N 1
ATOM 844 C CA . GLY A 1 106 ? -4.848 -2.064 19.617 1.00 93.31 106 GLY A CA 1
ATOM 845 C C . GLY A 1 106 ? -4.887 -1.935 18.090 1.00 93.31 106 GLY A C 1
ATOM 846 O O . GLY A 1 106 ? -4.995 -0.821 17.575 1.00 93.31 106 GLY A O 1
ATOM 847 N N . ALA A 1 107 ? -4.754 -3.041 17.349 1.00 96.25 107 ALA A N 1
ATOM 848 C CA . ALA A 1 107 ? -4.895 -3.029 15.903 1.00 96.25 107 ALA A CA 1
ATOM 849 C C . ALA A 1 107 ? -6.363 -3.159 15.485 1.00 96.25 107 ALA A C 1
ATOM 851 O O . ALA A 1 107 ? -7.092 -4.040 15.935 1.00 96.25 107 ALA A O 1
ATOM 852 N N . VAL A 1 108 ? -6.771 -2.294 14.566 1.00 96.06 108 VAL A N 1
ATOM 853 C CA . VAL A 1 108 ? -8.095 -2.273 13.951 1.00 96.06 108 VAL A CA 1
ATOM 854 C C . VAL A 1 108 ? -7.982 -2.594 12.468 1.00 96.06 108 VAL A C 1
ATOM 856 O O . VAL A 1 108 ? -6.968 -2.318 11.817 1.00 96.06 108 VAL A O 1
ATOM 859 N N . LYS A 1 109 ? -9.036 -3.197 11.916 1.00 95.94 109 LYS A N 1
ATOM 860 C CA . LYS A 1 109 ? -9.119 -3.489 10.485 1.00 95.94 109 LYS A CA 1
ATOM 861 C C . LYS A 1 109 ? -9.282 -2.174 9.722 1.00 95.94 109 LYS A C 1
ATOM 863 O O . LYS A 1 109 ? -10.177 -1.385 10.018 1.00 95.94 109 LYS A O 1
ATOM 868 N N . LEU A 1 110 ? -8.418 -1.929 8.740 1.00 94.44 110 LEU A N 1
ATOM 869 C CA . LEU A 1 110 ? -8.386 -0.656 8.020 1.00 94.44 110 LEU A CA 1
ATOM 870 C C . LEU A 1 110 ? -9.647 -0.454 7.170 1.00 94.44 110 LEU A C 1
ATOM 872 O O . LEU A 1 110 ? -10.227 0.631 7.176 1.00 94.44 110 LEU A O 1
ATOM 876 N N . GLN A 1 111 ? -10.047 -1.489 6.429 1.00 93.81 111 GLN A N 1
ATOM 877 C CA . GLN A 1 111 ? -11.186 -1.453 5.515 1.00 93.81 111 GLN A CA 1
ATOM 878 C C . GLN A 1 111 ? -11.638 -2.880 5.177 1.00 93.81 111 GLN A C 1
ATOM 880 O O . GLN A 1 111 ? -10.826 -3.708 4.766 1.00 93.81 111 GLN A O 1
ATOM 885 N N . GLU A 1 112 ? -12.935 -3.162 5.277 1.00 91.69 112 GLU A N 1
ATOM 886 C CA . GLU A 1 112 ? -13.505 -4.414 4.769 1.00 91.69 112 GLU A CA 1
ATOM 887 C C . GLU A 1 112 ? -13.567 -4.416 3.231 1.00 91.69 112 GLU A C 1
ATOM 889 O O . GLU A 1 112 ? -13.783 -3.359 2.626 1.00 91.69 112 GLU A O 1
ATOM 894 N N . PRO A 1 113 ? -13.371 -5.571 2.565 1.00 93.62 113 PRO A N 1
ATOM 895 C CA . PRO A 1 113 ? -13.224 -6.926 3.121 1.00 93.62 113 PRO A CA 1
ATOM 896 C C . PRO A 1 113 ? -11.783 -7.329 3.501 1.00 93.62 113 PRO A C 1
ATOM 898 O O . PRO A 1 113 ? -11.573 -8.424 4.013 1.00 93.62 113 PRO A O 1
ATOM 901 N N . TYR A 1 114 ? -10.791 -6.466 3.278 1.00 94.44 114 TYR A N 1
ATOM 902 C CA . TYR A 1 114 ? -9.365 -6.810 3.321 1.00 94.44 114 TYR A CA 1
ATOM 903 C C . TYR A 1 114 ? -8.828 -7.102 4.728 1.00 94.44 114 TYR A C 1
ATOM 905 O O . TYR A 1 114 ? -9.061 -6.330 5.654 1.00 94.44 114 TYR A O 1
ATOM 913 N N . GLU A 1 115 ? -8.021 -8.154 4.882 1.00 94.44 115 GLU A N 1
ATOM 914 C CA . GLU A 1 115 ? -7.318 -8.493 6.134 1.00 94.44 115 GLU A CA 1
ATOM 915 C C . GLU A 1 115 ? -6.074 -7.618 6.354 1.00 94.44 115 GLU A C 1
ATOM 917 O O . GLU A 1 115 ? -4.941 -8.084 6.436 1.00 94.44 115 GLU A O 1
ATOM 922 N N . VAL A 1 116 ? -6.286 -6.305 6.404 1.00 96.19 116 VAL A N 1
ATOM 923 C CA . VAL A 1 116 ? -5.228 -5.310 6.582 1.00 96.19 116 VAL A CA 1
ATOM 924 C C . VAL A 1 116 ? -5.505 -4.549 7.863 1.00 96.19 116 VAL A C 1
ATOM 926 O O . VAL A 1 116 ? -6.565 -3.939 8.008 1.00 96.19 116 VAL A O 1
ATOM 929 N N . TYR A 1 117 ? -4.540 -4.579 8.775 1.00 96.75 117 TYR A N 1
ATOM 930 C CA . TYR A 1 117 ? -4.664 -4.014 10.111 1.00 96.75 117 TYR A CA 1
ATOM 931 C C . TYR A 1 117 ? -3.703 -2.839 10.296 1.00 96.75 117 TYR A C 1
ATOM 933 O O . TYR A 1 117 ? -2.629 -2.791 9.694 1.00 96.75 117 TYR A O 1
ATOM 941 N N . ILE A 1 118 ? -4.095 -1.894 11.142 1.00 97.06 118 ILE A N 1
ATOM 942 C CA . ILE A 1 118 ? -3.287 -0.750 11.574 1.00 97.06 118 ILE A CA 1
ATOM 943 C C . ILE A 1 118 ? -3.600 -0.458 13.040 1.00 97.06 118 ILE A C 1
ATOM 945 O O . ILE A 1 118 ? -4.701 -0.754 13.496 1.00 97.06 118 ILE A O 1
ATOM 949 N N . LYS A 1 119 ? -2.668 0.134 13.788 1.00 97.00 119 LYS A N 1
ATOM 950 C CA . LYS A 1 119 ? -2.972 0.632 15.133 1.00 97.00 119 LYS A CA 1
ATOM 951 C C . LYS A 1 119 ? -4.050 1.710 15.078 1.00 97.00 119 LYS A C 1
ATOM 953 O O . LYS A 1 119 ? -3.991 2.609 14.241 1.00 97.00 119 LYS A O 1
ATOM 958 N N . GLU A 1 120 ? -4.998 1.640 16.002 1.00 95.62 120 GLU A N 1
ATOM 959 C CA . GLU A 1 120 ? -6.089 2.610 16.103 1.00 95.62 120 GLU A CA 1
ATOM 960 C C . GLU A 1 120 ? -5.572 4.043 16.284 1.00 95.62 120 GLU A C 1
ATOM 962 O O . GLU A 1 120 ? -6.054 4.961 15.624 1.00 95.62 120 GLU A O 1
ATOM 967 N N . SER A 1 121 ? -4.520 4.222 17.090 1.00 95.44 121 SER A N 1
ATOM 968 C CA . SER A 1 121 ? -3.867 5.521 17.284 1.00 95.44 121 SER A CA 1
ATOM 969 C C . SER A 1 121 ? -3.338 6.104 15.971 1.00 95.44 121 SER A C 1
ATOM 971 O O . SER A 1 121 ? -3.645 7.241 15.637 1.00 95.44 121 SER A O 1
ATOM 973 N N . ASP A 1 122 ? -2.618 5.302 15.177 1.00 95.62 122 ASP A N 1
ATOM 974 C CA . ASP A 1 122 ? -2.050 5.745 13.899 1.00 95.62 122 ASP A CA 1
ATOM 975 C C . ASP A 1 122 ? -3.151 6.090 12.880 1.00 95.62 122 ASP A C 1
ATOM 977 O O . ASP A 1 122 ? -2.988 7.002 12.065 1.00 95.62 122 ASP A O 1
ATOM 981 N N . LEU A 1 123 ? -4.275 5.364 12.914 1.00 94.44 123 LEU A N 1
ATOM 982 C CA . LEU A 1 123 ? -5.428 5.657 12.067 1.00 94.44 123 LEU A CA 1
ATOM 983 C C . LEU A 1 123 ? -6.080 6.989 12.458 1.00 94.44 123 LEU A C 1
ATOM 985 O O . LEU A 1 123 ? -6.313 7.824 11.584 1.00 94.44 123 LEU A O 1
ATOM 989 N N . ASN A 1 124 ? -6.344 7.202 13.747 1.00 94.31 124 ASN A N 1
ATOM 990 C CA . ASN A 1 124 ? -6.968 8.425 14.256 1.00 94.31 124 ASN A CA 1
ATOM 991 C C . ASN A 1 124 ? -6.080 9.655 14.036 1.00 94.31 124 ASN A C 1
ATOM 993 O O . ASN A 1 124 ? -6.573 10.710 13.624 1.00 94.31 124 ASN A O 1
ATOM 997 N N . ASP A 1 125 ? -4.768 9.504 14.211 1.00 94.31 125 ASP A N 1
ATOM 998 C CA . ASP A 1 125 ? -3.791 10.552 13.920 1.00 94.31 125 ASP A CA 1
ATOM 999 C C . ASP A 1 125 ? -3.807 10.928 12.435 1.00 94.31 125 ASP A C 1
ATOM 1001 O O . ASP A 1 125 ? -3.803 12.113 12.094 1.00 94.31 125 ASP A O 1
ATOM 1005 N N . ALA A 1 126 ? -3.860 9.943 11.533 1.00 93.19 126 ALA A N 1
ATOM 1006 C CA . ALA A 1 126 ? -3.933 10.203 10.097 1.00 93.19 126 ALA A CA 1
ATOM 1007 C C . ALA A 1 126 ? -5.254 10.882 9.704 1.00 93.19 126 ALA A C 1
ATOM 1009 O O . ALA A 1 126 ? -5.253 11.797 8.881 1.00 93.19 126 ALA A O 1
ATOM 1010 N N . LEU A 1 127 ? -6.380 10.473 10.296 1.00 92.19 127 LEU A N 1
ATOM 1011 C CA . LEU A 1 127 ? -7.685 11.099 10.055 1.00 92.19 127 LEU A CA 1
ATOM 1012 C C . LEU A 1 127 ? -7.707 12.562 10.517 1.00 92.19 127 LEU A C 1
ATOM 1014 O O . LEU A 1 127 ? -8.209 13.418 9.797 1.00 92.19 127 LEU A O 1
ATOM 1018 N N . SER A 1 128 ? -7.116 12.85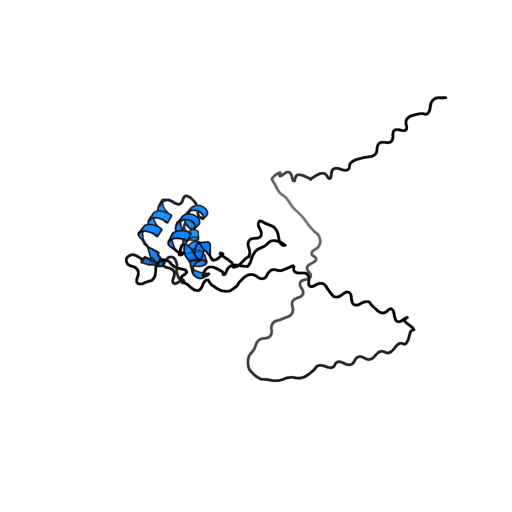7 11.674 1.00 91.94 128 SER A N 1
ATOM 1019 C CA . SER A 1 128 ? -7.149 14.199 12.271 1.00 91.94 128 SER A CA 1
ATOM 1020 C C . SER A 1 128 ? -6.185 15.179 11.597 1.00 91.94 128 SER A C 1
ATOM 1022 O O . SER A 1 128 ? -6.465 16.372 11.518 1.00 91.94 128 SER A O 1
ATOM 1024 N N . ASN A 1 129 ? -5.046 14.688 11.097 1.00 90.69 129 ASN A N 1
ATOM 1025 C CA . ASN A 1 129 ? -3.968 15.533 10.573 1.00 90.69 129 ASN A CA 1
ATOM 1026 C C . ASN A 1 129 ? -3.922 15.626 9.040 1.00 90.69 129 ASN A C 1
ATOM 1028 O O . ASN A 1 129 ? -3.083 16.349 8.494 1.00 90.69 129 ASN A O 1
ATOM 1032 N N . SER A 1 130 ? -4.757 14.876 8.317 1.00 89.56 130 SER A N 1
ATOM 1033 C CA . SER A 1 130 ? -4.732 14.883 6.853 1.00 89.56 130 SER A CA 1
ATOM 1034 C C . SER A 1 130 ? -5.695 15.921 6.273 1.00 89.56 130 SER A C 1
ATOM 1036 O O . SER A 1 130 ? -6.909 15.789 6.338 1.00 89.56 130 SER A O 1
ATOM 1038 N N . GLY A 1 131 ? -5.147 16.952 5.622 1.00 87.69 131 GLY A N 1
ATOM 1039 C CA . GLY A 1 131 ? -5.939 17.961 4.905 1.00 87.69 131 GLY A CA 1
ATOM 1040 C C . GLY A 1 131 ? -6.331 17.546 3.482 1.00 87.69 131 GLY A C 1
ATOM 1041 O O . GLY A 1 131 ? -6.960 18.309 2.755 1.00 87.69 131 GLY A O 1
ATOM 1042 N N . SER A 1 132 ? -5.902 16.365 3.026 1.00 92.56 132 SER A N 1
ATOM 1043 C CA . SER A 1 132 ? -6.261 15.818 1.714 1.00 92.56 132 SER A CA 1
ATOM 1044 C C . SER A 1 132 ? -6.072 14.305 1.661 1.00 92.56 132 SER A C 1
ATOM 1046 O O . SER A 1 132 ? -5.195 13.754 2.330 1.00 92.56 132 SER A O 1
ATOM 1048 N N . VAL A 1 133 ? -6.789 13.648 0.745 1.00 93.62 133 VAL A N 1
ATOM 1049 C CA . VAL A 1 133 ? -6.634 12.213 0.435 1.00 93.62 133 VAL A CA 1
ATOM 1050 C C . VAL A 1 133 ? -5.171 11.837 0.163 1.00 93.62 133 VAL A C 1
ATOM 1052 O O . VAL A 1 133 ? -4.685 10.808 0.623 1.00 93.62 133 VAL A O 1
ATOM 1055 N N . THR A 1 134 ? -4.422 12.685 -0.548 1.00 93.94 134 THR A N 1
ATOM 1056 C CA . THR A 1 134 ? -3.007 12.410 -0.853 1.00 93.94 134 THR A CA 1
ATOM 1057 C C . THR A 1 134 ? -2.134 12.436 0.401 1.00 93.94 134 THR A C 1
ATOM 1059 O O . THR A 1 134 ? -1.237 11.602 0.540 1.00 93.94 134 THR A O 1
ATOM 1062 N N . GLN A 1 135 ? -2.374 13.387 1.309 1.00 94.44 135 GLN A N 1
ATOM 1063 C CA . GLN A 1 135 ? -1.658 13.462 2.586 1.00 94.44 135 GLN A CA 1
ATOM 1064 C C . GLN A 1 135 ? -2.002 12.269 3.476 1.00 94.44 135 GLN A C 1
ATOM 1066 O O . GLN A 1 135 ? -1.085 11.638 3.997 1.00 94.44 135 GLN A O 1
ATOM 1071 N N . PHE A 1 136 ? -3.283 11.903 3.550 1.00 95.06 136 PHE A N 1
ATOM 1072 C CA . PHE A 1 136 ? -3.744 10.719 4.267 1.00 95.06 136 PHE A CA 1
ATOM 1073 C C . PHE A 1 136 ? -3.023 9.456 3.785 1.00 95.06 136 PHE A C 1
ATOM 1075 O O . PHE A 1 136 ? -2.366 8.777 4.568 1.00 95.06 136 PHE A O 1
ATOM 1082 N N . ILE A 1 137 ? -3.032 9.186 2.473 1.00 95.19 137 ILE A N 1
ATOM 1083 C CA . ILE A 1 137 ? -2.349 8.018 1.889 1.00 95.19 137 ILE A CA 1
ATOM 1084 C C . ILE A 1 137 ? -0.850 8.032 2.222 1.00 95.19 137 ILE A C 1
ATOM 1086 O O . ILE A 1 137 ? -0.284 6.990 2.559 1.00 95.19 137 ILE A O 1
ATOM 1090 N N . ARG A 1 138 ? -0.195 9.197 2.142 1.00 94.62 138 ARG A N 1
ATOM 1091 C CA . ARG A 1 138 ? 1.236 9.342 2.458 1.00 94.62 138 ARG A CA 1
ATOM 1092 C C . ARG A 1 138 ? 1.553 9.042 3.921 1.00 94.62 138 ARG A C 1
ATOM 1094 O O . ARG A 1 138 ? 2.583 8.427 4.172 1.00 94.62 138 ARG A O 1
ATOM 1101 N N . GLN A 1 139 ? 0.695 9.454 4.850 1.00 94.38 139 GLN A N 1
ATOM 1102 C CA . GLN A 1 139 ? 0.862 9.186 6.281 1.00 94.38 139 GLN A CA 1
ATOM 1103 C C . GLN A 1 139 ? 0.592 7.715 6.621 1.00 94.38 139 GLN A C 1
ATOM 1105 O O . GLN A 1 139 ? 1.333 7.119 7.396 1.00 94.38 139 GLN A O 1
ATOM 1110 N N . LEU A 1 140 ? -0.420 7.108 5.997 1.00 94.88 140 LEU A N 1
ATOM 1111 C CA . LEU A 1 140 ? -0.885 5.758 6.327 1.00 94.88 140 LEU A CA 1
ATOM 1112 C C . LEU A 1 140 ? -0.026 4.651 5.701 1.00 94.88 140 LEU A C 1
ATOM 1114 O O . LEU A 1 140 ? 0.189 3.610 6.312 1.00 94.88 140 LEU A O 1
ATOM 1118 N N . THR A 1 141 ? 0.514 4.867 4.497 1.00 95.81 141 THR A N 1
ATOM 1119 C CA . THR A 1 141 ? 1.344 3.869 3.790 1.00 95.81 141 THR A CA 1
ATOM 1120 C C . THR A 1 141 ? 2.492 3.297 4.646 1.00 95.81 141 THR A C 1
ATOM 1122 O O . THR A 1 141 ? 2.574 2.071 4.735 1.00 95.81 141 THR A O 1
ATOM 1125 N N . PRO A 1 142 ? 3.343 4.107 5.312 1.00 95.62 142 PRO A N 1
ATOM 1126 C CA . PRO A 1 142 ? 4.406 3.596 6.187 1.00 95.62 142 PRO A CA 1
ATOM 1127 C C . PRO A 1 142 ? 3.912 3.014 7.520 1.00 95.62 142 PRO A C 1
ATOM 1129 O O . PRO A 1 142 ? 4.704 2.425 8.245 1.00 95.62 142 PRO A O 1
ATOM 1132 N N . LYS A 1 143 ? 2.629 3.183 7.863 1.00 95.88 143 LYS A N 1
ATOM 1133 C CA . LYS A 1 143 ? 1.998 2.596 9.058 1.00 95.88 143 LYS A CA 1
ATOM 1134 C C . LYS A 1 143 ? 1.312 1.260 8.767 1.00 95.88 143 LYS A C 1
ATOM 1136 O O . LYS A 1 143 ? 1.131 0.453 9.671 1.00 95.88 143 LYS A O 1
ATOM 1141 N N . VAL A 1 144 ? 0.966 1.008 7.504 1.00 96.56 144 VAL A N 1
ATOM 1142 C CA . VAL A 1 144 ? 0.436 -0.284 7.036 1.00 96.56 144 VAL A CA 1
ATOM 1143 C C . VAL A 1 144 ? 1.562 -1.209 6.621 1.00 96.56 144 VAL A C 1
ATOM 1145 O O . VAL A 1 144 ? 1.574 -2.371 7.021 1.00 96.56 144 VAL A O 1
ATOM 1148 N N . TYR A 1 145 ? 2.483 -0.713 5.792 1.00 97.00 145 TYR A N 1
ATOM 1149 C CA . TYR A 1 145 ? 3.528 -1.536 5.202 1.00 97.00 145 TYR A CA 1
ATOM 1150 C C . TYR A 1 145 ? 4.818 -1.496 6.001 1.00 97.00 145 TYR A C 1
ATOM 1152 O O . TYR A 1 145 ? 5.200 -0.457 6.535 1.00 97.00 145 TYR A O 1
ATOM 1160 N N . THR A 1 146 ? 5.532 -2.617 6.012 1.00 96.69 146 THR A N 1
ATOM 1161 C CA . THR A 1 146 ? 6.892 -2.659 6.546 1.00 96.69 146 THR A CA 1
ATOM 1162 C C . THR A 1 146 ? 7.810 -1.757 5.718 1.00 96.69 146 THR A C 1
ATOM 1164 O O . THR A 1 146 ? 7.683 -1.658 4.493 1.00 96.69 146 THR A O 1
ATOM 1167 N N . GLN A 1 147 ? 8.775 -1.114 6.381 1.00 95.69 147 GLN A N 1
ATOM 1168 C CA . GLN A 1 147 ? 9.767 -0.281 5.696 1.00 95.69 147 GLN A CA 1
ATOM 1169 C C . GLN A 1 147 ? 10.533 -1.083 4.635 1.00 95.69 147 GLN A C 1
ATOM 1171 O O . GLN A 1 147 ? 10.808 -0.585 3.547 1.00 95.69 147 GLN A O 1
ATOM 1176 N N . ASP A 1 148 ? 10.816 -2.347 4.937 1.00 95.81 148 ASP A N 1
ATOM 1177 C CA . ASP A 1 148 ? 11.530 -3.255 4.052 1.00 95.81 148 ASP A CA 1
ATOM 1178 C C . ASP A 1 148 ? 10.732 -3.560 2.768 1.00 95.81 148 ASP A C 1
ATOM 1180 O O . ASP A 1 148 ? 11.268 -3.485 1.661 1.00 95.81 148 ASP A O 1
ATOM 1184 N N . ALA A 1 149 ? 9.413 -3.772 2.878 1.00 95.62 149 ALA A N 1
ATOM 1185 C CA . ALA A 1 149 ? 8.543 -3.909 1.711 1.00 95.62 149 ALA A CA 1
ATOM 1186 C C . ALA A 1 149 ? 8.484 -2.618 0.877 1.00 95.62 149 ALA A C 1
ATOM 1188 O O . ALA A 1 149 ? 8.491 -2.680 -0.352 1.00 95.62 149 ALA A O 1
ATOM 1189 N N . LEU A 1 150 ? 8.453 -1.442 1.512 1.00 95.06 150 LEU A N 1
ATOM 1190 C CA . LEU A 1 150 ? 8.413 -0.157 0.801 1.00 95.06 150 LEU A CA 1
ATOM 1191 C C . LEU A 1 150 ? 9.700 0.150 0.028 1.00 95.06 150 LEU A C 1
ATOM 1193 O O . LEU A 1 150 ? 9.642 0.834 -0.995 1.00 95.06 150 LEU A O 1
ATOM 1197 N N . VAL A 1 151 ? 10.843 -0.354 0.493 1.00 94.56 151 VAL A N 1
ATOM 1198 C CA . VAL A 1 151 ? 12.142 -0.191 -0.175 1.00 94.56 151 VAL A CA 1
ATOM 1199 C C . VAL A 1 151 ? 12.327 -1.222 -1.292 1.00 94.56 151 VAL A C 1
ATOM 1201 O O . VAL A 1 151 ? 12.788 -0.876 -2.381 1.00 94.56 151 VAL A O 1
ATOM 1204 N N . ASN A 1 152 ? 11.938 -2.477 -1.051 1.00 94.62 152 ASN A N 1
ATOM 1205 C CA . ASN A 1 152 ? 12.244 -3.602 -1.942 1.00 94.62 152 ASN A CA 1
ATOM 1206 C C . ASN A 1 152 ? 11.109 -3.978 -2.906 1.00 94.62 152 ASN A C 1
ATOM 1208 O O . ASN A 1 152 ? 11.283 -4.852 -3.761 1.00 94.62 152 ASN A O 1
ATOM 1212 N N . ALA A 1 153 ? 9.953 -3.322 -2.814 1.00 94.75 153 ALA A N 1
ATOM 1213 C CA . ALA A 1 153 ? 8.817 -3.553 -3.693 1.00 94.75 153 ALA A CA 1
ATOM 1214 C C . ALA A 1 153 ? 8.270 -2.248 -4.279 1.00 94.75 153 ALA A C 1
ATOM 1216 O O . ALA A 1 153 ? 8.541 -1.139 -3.833 1.00 94.75 153 ALA A O 1
ATOM 1217 N N . THR A 1 154 ? 7.462 -2.383 -5.326 1.00 93.94 154 THR A N 1
ATOM 1218 C CA . THR A 1 154 ? 6.758 -1.257 -5.950 1.00 93.94 154 THR A CA 1
ATOM 1219 C C . THR A 1 154 ? 5.250 -1.446 -5.835 1.00 93.94 154 THR A C 1
ATOM 1221 O O . THR A 1 154 ? 4.775 -2.572 -5.720 1.00 93.94 154 THR A O 1
ATOM 1224 N N . PRO A 1 155 ? 4.428 -0.394 -5.957 1.00 92.12 155 PRO A N 1
ATOM 1225 C CA . PRO A 1 155 ? 2.975 -0.555 -5.861 1.00 92.12 155 PRO A CA 1
ATOM 1226 C C . PRO A 1 155 ? 2.372 -1.521 -6.899 1.00 92.12 155 PRO A C 1
ATOM 1228 O O . PRO A 1 155 ? 1.326 -2.123 -6.661 1.00 92.12 155 PRO A O 1
ATOM 1231 N N . LEU A 1 156 ? 2.999 -1.641 -8.076 1.00 92.38 156 LEU A N 1
ATOM 1232 C CA . LEU A 1 156 ? 2.446 -2.349 -9.240 1.00 92.38 156 LEU A CA 1
ATOM 1233 C C . LEU A 1 156 ? 3.420 -3.319 -9.930 1.00 92.38 156 LEU A C 1
ATOM 1235 O O . LEU A 1 156 ? 3.019 -3.977 -10.895 1.00 92.38 156 LEU A O 1
ATOM 1239 N N . GLY A 1 157 ? 4.669 -3.409 -9.471 1.00 92.69 157 GLY A N 1
ATOM 1240 C CA . GLY A 1 157 ? 5.696 -4.263 -10.072 1.00 92.69 157 GLY A CA 1
ATOM 1241 C C . GLY A 1 157 ? 6.348 -3.677 -11.326 1.00 92.69 157 GLY A C 1
ATOM 1242 O O . GLY A 1 157 ? 6.871 -4.423 -12.154 1.00 92.69 157 GLY A O 1
ATOM 1243 N N . TYR A 1 158 ? 6.253 -2.363 -11.549 1.00 91.06 158 TYR A N 1
ATOM 1244 C CA . TYR A 1 158 ? 6.893 -1.721 -12.700 1.00 91.06 158 TYR A CA 1
ATOM 1245 C C . TYR A 1 158 ? 8.328 -1.326 -12.357 1.00 91.06 158 TYR A C 1
ATOM 1247 O O . TYR A 1 158 ? 8.583 -0.750 -11.306 1.00 91.06 158 TYR A O 1
ATOM 1255 N N . SER A 1 159 ? 9.251 -1.591 -13.281 1.00 88.44 159 SER A N 1
ATOM 1256 C CA . SER A 1 159 ? 10.617 -1.066 -13.222 1.00 88.44 159 SER A CA 1
ATOM 1257 C C . SER A 1 159 ? 10.607 0.463 -13.204 1.00 88.44 159 SER A C 1
ATOM 1259 O O . SER A 1 159 ? 9.801 1.068 -13.921 1.00 88.44 159 SER A O 1
ATOM 1261 N N . ASP A 1 160 ? 11.549 1.083 -12.495 1.00 86.25 160 ASP A N 1
ATOM 1262 C CA . ASP A 1 160 ? 11.746 2.529 -12.580 1.00 86.25 160 ASP A CA 1
ATOM 1263 C C . ASP A 1 160 ? 12.131 2.937 -14.013 1.00 86.25 160 ASP A C 1
ATOM 1265 O O . ASP A 1 160 ? 13.046 2.381 -14.624 1.00 86.25 160 ASP A O 1
ATOM 1269 N N . ARG A 1 161 ? 11.388 3.900 -14.567 1.00 85.38 161 ARG A N 1
ATOM 1270 C CA . ARG A 1 161 ? 11.560 4.424 -15.931 1.00 85.38 161 ARG A CA 1
ATOM 1271 C C . ARG A 1 161 ? 12.095 5.852 -15.943 1.00 85.38 161 ARG A C 1
ATOM 12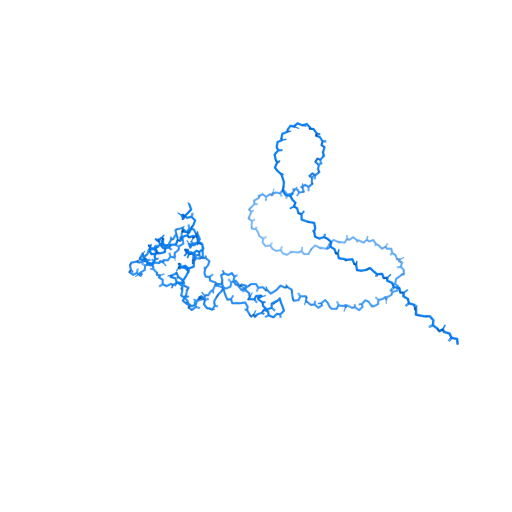73 O O . ARG A 1 161 ? 12.144 6.439 -17.025 1.00 85.38 161 ARG A O 1
ATOM 1280 N N . SER A 1 162 ? 12.494 6.397 -14.795 1.00 86.38 162 SER A N 1
ATOM 1281 C CA . SER A 1 162 ? 13.087 7.733 -14.658 1.00 86.38 162 SER A CA 1
ATOM 1282 C C . SER A 1 162 ? 14.260 7.947 -15.627 1.00 86.38 162 SER A C 1
ATOM 1284 O O . SER A 1 162 ? 14.336 8.972 -16.298 1.00 86.38 162 SER A O 1
ATOM 1286 N N . LYS A 1 163 ? 15.104 6.921 -15.808 1.00 83.44 163 LYS A N 1
ATOM 1287 C CA . LYS A 1 163 ? 16.259 6.904 -16.729 1.00 83.44 163 LYS A CA 1
ATOM 1288 C C . LYS A 1 163 ? 15.915 6.485 -18.170 1.00 83.44 163 LYS A C 1
ATOM 1290 O O . LYS A 1 163 ? 16.795 6.299 -19.009 1.00 83.44 163 LYS A O 1
ATOM 1295 N N . GLY A 1 164 ? 14.630 6.333 -18.488 1.00 81.75 164 GLY A N 1
ATOM 1296 C CA . GLY A 1 164 ? 14.132 5.960 -19.811 1.00 81.75 164 GLY A CA 1
ATOM 1297 C C . GLY A 1 164 ? 13.983 4.450 -20.041 1.00 81.75 164 GLY A C 1
ATOM 1298 O O . GLY A 1 164 ? 14.466 3.612 -19.290 1.00 81.75 164 GLY A O 1
ATOM 1299 N N . ARG A 1 165 ? 13.298 4.084 -21.138 1.00 78.25 165 ARG A N 1
ATOM 1300 C CA . ARG A 1 165 ? 12.881 2.692 -21.442 1.00 78.25 165 ARG A CA 1
ATOM 1301 C C . ARG A 1 165 ? 14.018 1.704 -21.733 1.00 78.25 165 ARG A C 1
ATOM 1303 O O . ARG A 1 165 ? 13.743 0.522 -21.889 1.00 78.25 165 ARG A O 1
ATOM 1310 N N . LYS A 1 166 ? 15.238 2.194 -21.942 1.00 76.50 166 LYS A N 1
ATOM 1311 C CA . LYS A 1 166 ? 16.412 1.366 -22.263 1.00 76.50 166 LYS A CA 1
ATOM 1312 C C . LYS A 1 166 ? 17.317 1.137 -21.053 1.00 76.50 166 LYS A C 1
ATOM 1314 O O . LYS A 1 166 ? 18.144 0.239 -21.100 1.00 76.50 166 LYS A O 1
ATOM 1319 N N . HIS A 1 167 ? 17.155 1.944 -20.006 1.00 77.94 167 HIS A N 1
ATOM 1320 C CA . HIS A 1 167 ? 18.001 1.954 -18.811 1.00 77.94 167 HIS A CA 1
ATOM 1321 C C . HIS A 1 167 ? 17.181 1.695 -17.542 1.00 77.94 167 HIS A C 1
ATOM 1323 O O . HIS A 1 167 ? 17.577 2.078 -16.445 1.00 77.94 167 HIS A O 1
ATOM 1329 N N . CYS A 1 168 ? 16.010 1.079 -17.700 1.00 76.25 168 CYS A N 1
ATOM 1330 C CA . CYS A 1 168 ? 15.182 0.642 -16.592 1.00 76.25 168 CYS A CA 1
ATOM 1331 C C . CYS A 1 168 ? 15.817 -0.598 -15.951 1.00 76.25 168 CYS A C 1
ATOM 1333 O O . CYS A 1 168 ? 16.142 -1.567 -16.641 1.00 76.25 168 CYS A O 1
ATOM 1335 N N . GLY A 1 169 ? 16.018 -0.538 -14.633 1.00 80.44 169 GLY A N 1
ATOM 1336 C CA . GLY A 1 169 ? 16.547 -1.648 -13.843 1.00 80.44 169 GLY A CA 1
ATOM 1337 C C . GLY A 1 169 ? 15.595 -2.846 -13.804 1.00 80.44 169 GLY A C 1
ATOM 1338 O O . GLY A 1 169 ? 14.560 -2.867 -14.478 1.00 80.44 169 GLY A O 1
ATOM 1339 N N . ALA A 1 170 ? 15.935 -3.855 -13.002 1.00 84.25 170 ALA A N 1
ATOM 1340 C CA . ALA A 1 170 ? 15.049 -4.991 -12.770 1.00 84.25 170 ALA A CA 1
ATOM 1341 C C . ALA A 1 170 ? 13.693 -4.528 -12.203 1.00 84.25 170 ALA A C 1
ATOM 1343 O O . ALA A 1 170 ? 13.607 -3.564 -11.443 1.00 84.25 170 ALA A O 1
ATOM 1344 N N . ALA A 1 171 ? 12.616 -5.209 -12.597 1.00 89.00 171 ALA A N 1
ATOM 1345 C CA . ALA A 1 171 ? 11.297 -4.947 -12.040 1.00 89.00 171 ALA A CA 1
ATOM 1346 C C . ALA A 1 171 ? 11.207 -5.574 -10.641 1.00 89.00 171 ALA A C 1
ATOM 1348 O O . ALA A 1 171 ? 11.165 -6.800 -10.507 1.00 89.00 171 ALA A O 1
ATOM 1349 N N . LEU A 1 172 ? 11.170 -4.724 -9.616 1.00 92.81 172 LEU A N 1
ATOM 1350 C CA . LEU A 1 172 ? 10.934 -5.143 -8.235 1.00 92.81 172 LEU A CA 1
ATOM 1351 C C . LEU A 1 172 ? 9.560 -5.818 -8.100 1.00 92.81 172 LEU A C 1
ATOM 1353 O O . LEU A 1 172 ? 8.655 -5.490 -8.879 1.00 92.81 172 LEU A O 1
ATOM 1357 N N . PRO A 1 173 ? 9.384 -6.746 -7.141 1.00 95.00 173 PRO A N 1
ATOM 1358 C CA . PRO A 1 173 ? 8.079 -7.326 -6.835 1.00 95.00 173 PRO A CA 1
ATOM 1359 C C . PRO A 1 173 ? 7.046 -6.241 -6.519 1.00 95.00 173 PRO A C 1
ATOM 1361 O O . PRO A 1 173 ? 7.375 -5.075 -6.271 1.00 95.00 173 PRO A O 1
ATOM 1364 N N . ARG A 1 174 ? 5.767 -6.613 -6.563 1.00 95.06 174 ARG A N 1
ATOM 1365 C CA . ARG A 1 174 ? 4.685 -5.711 -6.169 1.00 95.06 174 ARG A CA 1
ATOM 1366 C C . ARG A 1 174 ? 4.377 -5.836 -4.678 1.00 95.06 174 ARG A C 1
ATOM 1368 O O . ARG A 1 174 ? 4.419 -6.934 -4.132 1.00 95.06 174 ARG A O 1
ATOM 1375 N N . LEU A 1 175 ? 3.988 -4.729 -4.055 1.00 96.00 175 LEU A N 1
ATOM 1376 C CA . LEU A 1 175 ? 3.330 -4.743 -2.750 1.00 96.00 175 LEU A CA 1
ATOM 1377 C C . LEU A 1 175 ? 2.029 -5.549 -2.820 1.00 96.00 175 LEU A C 1
ATOM 1379 O O . LEU A 1 175 ? 1.386 -5.615 -3.881 1.00 96.00 175 LEU A O 1
ATOM 1383 N N . HIS A 1 176 ? 1.636 -6.136 -1.691 1.00 96.31 176 HIS A N 1
ATOM 1384 C CA . HIS A 1 176 ? 0.369 -6.851 -1.593 1.00 96.31 176 HIS A CA 1
ATOM 1385 C C . HIS A 1 176 ? -0.804 -5.929 -1.999 1.00 96.31 176 HIS A C 1
ATOM 1387 O O . HIS A 1 176 ? -0.911 -4.803 -1.504 1.00 96.31 176 HIS A O 1
ATOM 1393 N N . PRO A 1 177 ? -1.669 -6.340 -2.947 1.00 95.06 177 PRO A N 1
ATOM 1394 C CA . PRO A 1 177 ? -2.694 -5.459 -3.509 1.00 95.06 177 PRO A CA 1
ATOM 1395 C C . PRO A 1 177 ? -3.722 -5.009 -2.468 1.00 95.06 177 PRO A C 1
ATOM 1397 O O . PRO A 1 177 ? -4.164 -3.861 -2.517 1.00 95.06 177 PRO A O 1
ATOM 1400 N N . ASP A 1 178 ? -4.041 -5.867 -1.504 1.00 95.94 178 ASP A N 1
ATOM 1401 C CA . ASP A 1 178 ? -5.096 -5.614 -0.523 1.00 95.94 178 ASP A CA 1
ATOM 1402 C C . ASP A 1 178 ? -4.782 -4.423 0.371 1.00 95.94 178 ASP A C 1
ATOM 1404 O O . ASP A 1 178 ? -5.672 -3.637 0.668 1.00 95.94 178 ASP A O 1
ATOM 1408 N N . GLY A 1 179 ? -3.511 -4.200 0.721 1.00 95.12 179 GLY A N 1
ATOM 1409 C CA . GLY A 1 179 ? -3.147 -3.031 1.524 1.00 95.12 179 GLY A CA 1
ATOM 1410 C C . GLY A 1 179 ? -3.382 -1.734 0.761 1.00 95.12 179 GLY A C 1
ATOM 1411 O O . GLY A 1 179 ? -3.842 -0.747 1.323 1.00 95.12 179 GLY A O 1
ATOM 1412 N N . ARG A 1 180 ? -3.125 -1.730 -0.553 1.00 94.00 180 ARG A N 1
ATOM 1413 C CA . ARG A 1 180 ? -3.384 -0.559 -1.401 1.00 94.00 180 ARG A CA 1
ATOM 1414 C C . ARG A 1 180 ? -4.881 -0.317 -1.528 1.00 94.00 180 ARG A C 1
ATOM 1416 O O . ARG A 1 180 ? -5.313 0.825 -1.415 1.00 94.00 180 ARG A O 1
ATOM 1423 N N . SER A 1 181 ? -5.653 -1.373 -1.757 1.00 95.50 181 SER A N 1
ATOM 1424 C CA . SER A 1 181 ? -7.107 -1.282 -1.861 1.00 95.50 181 SER A CA 1
ATOM 1425 C C . SER A 1 181 ? -7.749 -0.845 -0.543 1.00 95.50 181 SER A C 1
ATOM 1427 O O . SER A 1 181 ? -8.651 -0.014 -0.570 1.00 95.50 181 SER A O 1
ATOM 1429 N N . ALA A 1 182 ? -7.248 -1.326 0.597 1.00 95.81 182 ALA A N 1
ATOM 1430 C CA . ALA A 1 182 ? -7.725 -0.942 1.920 1.00 95.81 182 ALA A CA 1
ATOM 1431 C C . ALA A 1 182 ? -7.448 0.536 2.224 1.00 95.81 182 ALA A C 1
ATOM 1433 O O . ALA A 1 182 ? -8.362 1.259 2.610 1.00 95.81 182 ALA A O 1
ATOM 1434 N N . ILE A 1 183 ? -6.223 1.014 1.967 1.00 95.38 183 ILE A N 1
ATOM 1435 C CA . ILE A 1 183 ? -5.871 2.434 2.132 1.00 95.38 183 ILE A CA 1
ATOM 1436 C C . ILE A 1 183 ? -6.758 3.314 1.244 1.00 95.38 183 ILE A C 1
ATOM 1438 O O . ILE A 1 183 ? -7.310 4.307 1.714 1.00 95.38 183 ILE A O 1
ATOM 1442 N N . LEU A 1 184 ? -6.917 2.948 -0.032 1.00 93.94 184 LEU A N 1
ATOM 1443 C CA . LEU A 1 184 ? -7.729 3.720 -0.971 1.00 93.94 184 LEU A CA 1
ATOM 1444 C C . LEU A 1 184 ? -9.210 3.730 -0.575 1.00 93.94 184 LEU A C 1
ATOM 1446 O O . LEU A 1 184 ? -9.815 4.799 -0.577 1.00 93.94 184 LEU A O 1
ATOM 1450 N N . GLY A 1 185 ? -9.768 2.580 -0.193 1.00 93.56 185 GLY A N 1
ATOM 1451 C CA . GLY A 1 185 ? -11.159 2.467 0.252 1.00 93.56 185 GLY A CA 1
ATOM 1452 C C . GLY A 1 185 ? -11.432 3.221 1.552 1.00 93.56 185 GLY A C 1
ATOM 1453 O O . GLY A 1 185 ? -12.483 3.835 1.692 1.00 93.56 185 GLY A O 1
ATOM 1454 N N . LYS A 1 186 ? -10.468 3.268 2.478 1.00 93.00 186 LYS A N 1
ATOM 1455 C CA . LYS A 1 186 ? -10.607 4.107 3.672 1.00 93.00 186 LYS A CA 1
ATOM 1456 C C . LYS A 1 186 ? -10.531 5.594 3.324 1.00 93.00 186 LYS A C 1
ATOM 1458 O O . LYS A 1 186 ? -11.293 6.392 3.858 1.00 93.00 186 LYS A O 1
ATOM 1463 N N . SER A 1 187 ? -9.645 5.957 2.395 1.00 89.75 187 SER A N 1
ATOM 1464 C CA . SER A 1 187 ? -9.424 7.347 1.987 1.00 89.75 187 SER A CA 1
ATOM 1465 C C . SER A 1 187 ? -10.580 7.966 1.199 1.00 89.75 187 SER A C 1
ATOM 1467 O O . SER A 1 187 ? -10.722 9.183 1.205 1.00 89.75 187 SER A O 1
ATOM 1469 N N . SER A 1 188 ? -11.421 7.161 0.538 1.00 86.69 188 SER A N 1
ATOM 1470 C CA . SER A 1 188 ? -12.609 7.678 -0.154 1.00 86.69 188 SER A CA 1
ATOM 1471 C C . SER A 1 188 ? -13.679 8.207 0.797 1.00 86.69 188 SER A C 1
ATOM 1473 O O . SER A 1 188 ? -14.513 8.985 0.361 1.00 86.69 188 SER A O 1
ATOM 1475 N N . ASN A 1 189 ? -13.633 7.829 2.078 1.00 82.25 189 ASN A N 1
ATOM 1476 C CA . ASN A 1 189 ? -14.575 8.302 3.097 1.00 82.25 189 ASN A CA 1
ATOM 1477 C C . ASN A 1 189 ? -14.173 9.661 3.704 1.00 82.25 189 ASN A C 1
ATOM 1479 O O . ASN A 1 189 ? -14.844 10.139 4.609 1.00 82.25 189 ASN A O 1
ATOM 1483 N N . LEU A 1 190 ? -13.058 10.254 3.255 1.00 78.75 190 LEU A N 1
ATOM 1484 C CA . LEU A 1 190 ? -12.588 11.580 3.685 1.00 78.75 190 LEU A CA 1
ATOM 1485 C C . LEU A 1 190 ? -13.186 12.735 2.862 1.00 78.75 190 LEU A C 1
ATOM 1487 O O . LEU A 1 190 ? -12.836 13.886 3.115 1.00 78.75 190 LEU A O 1
ATOM 1491 N N . ILE A 1 191 ? -14.001 12.433 1.844 1.00 58.81 191 ILE A N 1
ATOM 1492 C CA . ILE A 1 191 ? -14.639 13.405 0.940 1.00 58.81 191 ILE A CA 1
ATOM 1493 C C . ILE A 1 191 ? -16.122 13.506 1.274 1.00 58.81 191 ILE A C 1
ATOM 1495 O O . ILE A 1 191 ? -16.746 12.432 1.420 1.00 58.81 191 ILE A O 1
#

pLDDT: mean 70.83, std 24.57, range [30.83, 97.06]

Radius of gyration: 31.79 Å; chains: 1; bounding box: 70×78×84 Å

Secondary structure (DSSP, 8-state):
-PPPP--------------------------------------------------------------------------------PPP--PBP-S--BSB-TTSTTEEESSTTS--EEEHHHHHHHHHH-SSHHHHHHHHHHHHB-HHHHHH-BSS-PPP-TT-TTS----PPBPPHHHHHHHHHHHGGG-